Protein AF-A0A842TKU0-F1 (afdb_monomer_lite)

pLDDT: mean 85.25, std 12.49, range [40.62, 98.12]

Sequence (234 aa):
MGNLLSTLEKRIKESNEKFIDLQQKAENKLFEQLNGIISKNDEIEEFQTQLKKLKDIGRKLMDDGDFTQALTLFKETSDFLLEEGRKREAVYFSLQFNKLRGLLIERKEKIDELREARSKNNQIEILRLFPTIINLSKQLKDDEAVNRYESEFIDFKENININRKNLLAERIKLAKKAIILEKQGLFKDAAILYQKAEKISSVLSIMGYENDSNITKFKKKKEDCRKKSNYSAP

Secondary structure (DSSP, 8-state):
-HHHHHHHHHHHHHHHHHHHHHHHHHHHHHHHHHHHHHHHHHHHHHHHHHHHHHHHHHHHHHHTT-HHHHHHHHHHHHHHHHHTT-HHHHHHHHHHHHHHHHHHHHHHHHHHHHHHHHHTT-HHHHHHHHHHHHHHHHHHT-HHHHHHHHHHHHHHHHH----HHHHHHHHHHHHHHHHHHHHTT-HHHHHHHHHHHHHHHHHHHHTTSS-THHHHHHHHHHHHHHHHHHTS--

Radius of gyration: 35.66 Å; chains: 1; bounding box: 68×49×113 Å

Foldseek 3Di:
DPPVVVVVVVVVVVVVVVVVVVVVVVVVVVVVVVVVVVVVVVVVVVVVVVLVVLVVVLVVCLLVVVLVVSLVSLVVVLVVCVVVVVNVSSVVSVVVNVVSVVLVVVLVVLVVQLVVCVVVVVLLSNLVSLVVNLVSCVVSNVVVSNVVSVVVNVVSLVPDDDDPVVLVVQLVVLQVVLVVCVVVLVLQVSLVSLVVSLSSVSNCVSNVNDPCPSNVVSVVSSVVSVVSVVVPDD

Structure (mmCIF, N/CA/C/O backbone):
data_AF-A0A842TKU0-F1
#
_entry.id   AF-A0A842TKU0-F1
#
loop_
_atom_site.group_PDB
_atom_site.id
_atom_site.type_symbol
_atom_site.label_atom_id
_atom_site.label_alt_id
_atom_site.label_comp_id
_atom_site.label_asym_id
_atom_site.label_entity_id
_atom_site.label_seq_id
_atom_site.pdbx_PDB_ins_code
_atom_site.Cartn_x
_atom_site.Cartn_y
_atom_site.Cartn_z
_atom_site.occupancy
_atom_site.B_iso_or_equiv
_atom_site.auth_seq_id
_atom_site.auth_comp_id
_atom_site.auth_asym_id
_atom_site.auth_atom_id
_atom_site.pdbx_PDB_model_num
ATOM 1 N N . MET A 1 1 ? 44.091 34.913 -84.583 1.00 48.75 1 MET A N 1
ATOM 2 C CA . MET A 1 1 ? 42.876 34.573 -83.802 1.00 48.75 1 MET A CA 1
ATOM 3 C C . MET A 1 1 ? 42.752 33.087 -83.412 1.00 48.75 1 MET A C 1
ATOM 5 O O . MET A 1 1 ? 42.034 32.820 -82.463 1.00 48.75 1 MET A O 1
ATOM 9 N N . GLY A 1 2 ? 43.465 32.128 -84.031 1.00 53.84 2 GLY A N 1
ATOM 10 C CA . GLY A 1 2 ? 43.299 30.681 -83.753 1.00 53.84 2 GLY A CA 1
ATOM 11 C C . GLY A 1 2 ? 43.893 30.100 -82.451 1.00 53.84 2 GLY A C 1
ATOM 12 O O . GLY A 1 2 ? 43.501 29.009 -82.065 1.00 53.84 2 GLY A O 1
ATOM 13 N N . ASN A 1 3 ? 44.788 30.802 -81.739 1.00 58.66 3 ASN A N 1
ATOM 14 C CA . ASN A 1 3 ? 45.432 30.282 -80.508 1.00 58.66 3 ASN A CA 1
ATOM 15 C C . ASN A 1 3 ? 44.672 30.598 -79.203 1.00 58.66 3 ASN A C 1
ATOM 17 O O . ASN A 1 3 ? 44.890 29.959 -78.176 1.00 58.66 3 ASN A O 1
ATOM 21 N N . LEU A 1 4 ? 43.789 31.599 -79.228 1.00 49.81 4 LEU A N 1
ATOM 22 C CA . LEU A 1 4 ? 42.997 32.008 -78.063 1.00 49.81 4 LEU A CA 1
ATOM 23 C C . LEU A 1 4 ? 41.771 31.107 -77.878 1.00 49.81 4 LEU A C 1
ATOM 25 O O . LEU A 1 4 ? 41.485 30.698 -76.757 1.00 49.81 4 LEU A O 1
ATOM 29 N N . LEU A 1 5 ? 41.107 30.751 -78.981 1.00 49.59 5 LEU A N 1
ATOM 30 C CA . LEU A 1 5 ? 39.941 29.863 -79.001 1.00 49.59 5 LEU A CA 1
ATOM 31 C C . LEU A 1 5 ? 40.273 28.452 -78.494 1.00 49.59 5 LEU A C 1
ATOM 33 O O . LEU A 1 5 ? 39.618 27.977 -77.575 1.00 49.59 5 LEU A O 1
ATOM 37 N N . SER A 1 6 ? 41.353 27.836 -78.981 1.00 60.56 6 SER A N 1
ATOM 38 C CA . SER A 1 6 ? 41.772 26.494 -78.543 1.00 60.56 6 SER A CA 1
ATOM 39 C C . SER A 1 6 ? 42.187 26.439 -77.065 1.00 60.56 6 SER A C 1
ATOM 41 O O . SER A 1 6 ? 41.914 25.466 -76.360 1.00 60.56 6 SER A O 1
ATOM 43 N N . THR A 1 7 ? 42.811 27.506 -76.558 1.00 65.06 7 THR A N 1
ATOM 44 C CA . THR A 1 7 ? 43.180 27.622 -75.139 1.00 65.06 7 THR A CA 1
ATOM 45 C C . THR A 1 7 ? 41.946 27.805 -74.249 1.00 65.06 7 THR A C 1
ATOM 47 O O . THR A 1 7 ? 41.885 27.247 -73.152 1.00 65.06 7 THR A O 1
ATOM 50 N N . LEU A 1 8 ? 40.950 28.563 -74.719 1.00 48.09 8 LEU A N 1
ATOM 51 C CA . LEU A 1 8 ? 39.664 28.742 -74.041 1.00 48.09 8 LEU A CA 1
ATOM 52 C C . LEU A 1 8 ? 38.861 27.437 -73.999 1.00 48.09 8 LEU A C 1
ATOM 54 O O . LEU A 1 8 ? 38.396 27.061 -72.928 1.00 48.09 8 LEU A O 1
ATOM 58 N N . GLU A 1 9 ? 38.768 26.707 -75.109 1.00 62.66 9 GLU A N 1
ATOM 59 C CA . GLU A 1 9 ? 38.084 25.407 -75.177 1.00 62.66 9 GLU A CA 1
ATOM 60 C C . GLU A 1 9 ? 38.705 24.381 -74.225 1.00 62.66 9 GLU A C 1
ATOM 62 O O . GLU A 1 9 ? 37.989 23.699 -73.489 1.00 62.66 9 GLU A O 1
ATOM 67 N N . LYS A 1 10 ? 40.041 24.320 -74.165 1.00 72.56 10 LYS A N 1
ATOM 68 C CA . LYS A 1 10 ? 40.753 23.435 -73.238 1.00 72.56 10 LYS A CA 1
ATOM 69 C C . LYS A 1 10 ? 40.470 23.788 -71.775 1.00 72.56 10 LYS A C 1
ATOM 71 O O . LYS A 1 10 ? 40.187 22.895 -70.983 1.00 72.56 10 LYS A O 1
ATOM 76 N N . ARG A 1 11 ? 40.471 25.079 -71.419 1.00 67.38 11 ARG A N 1
ATOM 77 C CA . ARG A 1 11 ? 40.141 25.530 -70.054 1.00 67.38 11 ARG A CA 1
ATOM 78 C C . ARG A 1 11 ? 38.687 25.269 -69.682 1.00 67.38 11 ARG A C 1
ATOM 80 O O . ARG A 1 11 ? 38.425 24.895 -68.546 1.00 67.38 11 ARG A O 1
ATOM 87 N N . ILE A 1 12 ? 37.754 25.451 -70.617 1.00 59.12 12 ILE A N 1
ATOM 88 C CA . ILE A 1 12 ? 36.334 25.146 -70.399 1.00 59.12 12 ILE A CA 1
ATOM 89 C C . ILE A 1 12 ? 36.159 23.645 -70.166 1.00 59.12 12 ILE A C 1
ATOM 91 O O . ILE A 1 12 ? 35.479 23.253 -69.222 1.00 59.12 12 ILE A O 1
ATOM 95 N N . LYS A 1 13 ? 36.825 22.802 -70.962 1.00 73.50 13 LYS A N 1
ATOM 96 C CA . LYS A 1 13 ? 36.780 21.347 -70.795 1.00 73.50 13 LYS A CA 1
ATOM 97 C C . LYS A 1 13 ? 37.364 20.900 -69.450 1.00 73.50 13 LYS A C 1
ATOM 99 O O . LYS A 1 13 ? 36.690 20.193 -68.712 1.00 73.50 13 LYS A O 1
ATOM 104 N N . GLU A 1 14 ? 38.552 21.384 -69.086 1.00 74.19 14 GLU A N 1
ATOM 105 C CA . GLU A 1 14 ? 39.187 21.084 -67.792 1.00 74.19 14 GLU A CA 1
ATOM 106 C C . GLU A 1 14 ? 38.371 21.618 -66.601 1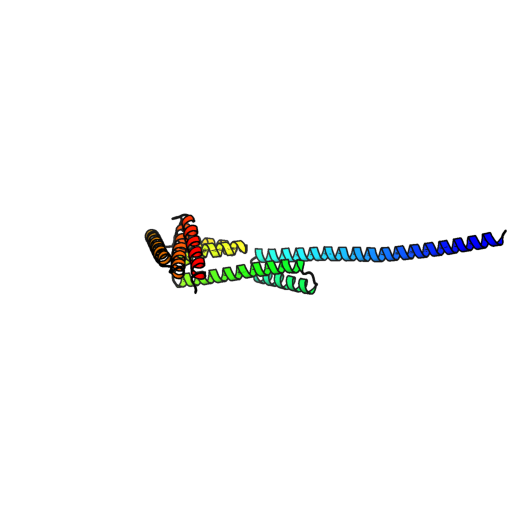.00 74.19 14 GLU A C 1
ATOM 108 O O . GLU A 1 14 ? 38.306 20.984 -65.548 1.00 74.19 14 GLU A O 1
ATOM 113 N N . SER A 1 15 ? 37.730 22.782 -66.750 1.00 64.56 15 SER A N 1
ATOM 114 C CA . SER A 1 15 ? 36.830 23.343 -65.738 1.00 64.56 15 SER A CA 1
ATOM 115 C C . SER A 1 15 ? 35.562 22.506 -65.582 1.00 64.56 15 SER A C 1
ATOM 117 O O . SER A 1 15 ? 35.128 22.280 -64.456 1.00 64.56 15 SER A O 1
ATOM 119 N N . ASN A 1 16 ? 34.985 22.020 -66.684 1.00 67.25 16 ASN A N 1
ATOM 120 C CA . ASN A 1 16 ? 33.805 21.158 -66.662 1.00 67.25 16 ASN A CA 1
ATOM 121 C C . ASN A 1 16 ? 34.124 19.784 -66.060 1.00 67.25 16 ASN A C 1
ATOM 123 O O . ASN A 1 16 ? 33.359 19.293 -65.239 1.00 67.25 16 ASN A O 1
ATOM 127 N N . GLU A 1 17 ? 35.272 19.191 -66.392 1.00 80.38 17 GLU A N 1
ATOM 128 C CA . GLU A 1 17 ? 35.727 17.926 -65.796 1.00 80.38 17 GLU A CA 1
ATOM 129 C C . GLU A 1 17 ? 35.957 18.067 -64.282 1.00 80.38 17 GLU A C 1
ATOM 131 O O . GLU A 1 17 ? 35.507 17.224 -63.507 1.00 80.38 17 GLU A O 1
ATOM 136 N N . LYS A 1 18 ? 36.567 19.175 -63.832 1.00 78.56 18 LYS A N 1
ATOM 137 C CA . LYS A 1 18 ? 36.707 19.482 -62.396 1.00 78.56 18 LYS A CA 1
ATOM 138 C C . LYS A 1 18 ? 35.366 19.725 -61.712 1.00 78.56 18 LYS A C 1
ATOM 140 O O . LYS A 1 18 ? 35.196 19.324 -60.565 1.00 78.56 18 LYS A O 1
ATOM 145 N N . PHE A 1 19 ? 34.431 20.390 -62.385 1.00 70.81 19 PHE A N 1
ATOM 146 C CA . PHE A 1 19 ? 33.094 20.629 -61.848 1.00 70.81 19 PHE A CA 1
ATOM 147 C C . PHE A 1 19 ? 32.333 19.312 -61.649 1.00 70.81 19 PHE A C 1
ATOM 149 O O . PHE A 1 19 ? 31.763 19.104 -60.582 1.00 70.81 19 PHE A O 1
ATOM 156 N N . ILE A 1 20 ? 32.402 18.398 -62.621 1.00 80.75 20 ILE A N 1
ATOM 157 C CA . ILE A 1 20 ? 31.786 17.066 -62.539 1.00 80.75 20 ILE A CA 1
ATOM 158 C C . ILE A 1 20 ? 32.409 16.243 -61.400 1.00 80.75 20 ILE A C 1
ATOM 160 O O . ILE A 1 20 ? 31.676 15.683 -60.590 1.00 80.75 20 ILE A O 1
ATOM 164 N N . ASP A 1 21 ? 33.741 16.223 -61.272 1.00 82.44 21 ASP A N 1
ATOM 165 C CA . ASP A 1 21 ? 34.431 15.514 -60.179 1.00 82.44 21 ASP A CA 1
ATOM 166 C C . ASP A 1 21 ? 34.062 16.077 -58.791 1.00 82.44 21 ASP A C 1
ATOM 168 O O . ASP A 1 21 ? 33.820 15.328 -57.842 1.00 82.44 21 ASP A O 1
ATOM 172 N N . LEU A 1 22 ? 33.957 17.404 -58.664 1.00 77.12 22 LEU A N 1
ATOM 173 C CA . LEU A 1 22 ? 33.524 18.055 -57.423 1.00 77.12 22 LEU A CA 1
ATOM 174 C C . LEU A 1 22 ? 32.061 17.752 -57.089 1.00 77.12 22 LEU A C 1
ATOM 176 O O . LEU A 1 22 ? 31.749 17.501 -55.923 1.00 77.12 22 LEU A O 1
ATOM 180 N N . GLN A 1 23 ? 31.180 17.744 -58.091 1.00 73.19 23 GLN A N 1
ATOM 181 C CA . GLN A 1 23 ? 29.775 17.397 -57.912 1.00 73.19 23 GLN A CA 1
ATOM 182 C C . GLN A 1 23 ? 29.630 15.940 -57.451 1.00 73.19 23 GLN A C 1
ATOM 184 O O . GLN A 1 23 ? 28.963 15.675 -56.452 1.00 73.19 23 GLN A O 1
ATOM 189 N N . GLN A 1 24 ? 30.344 15.012 -58.088 1.00 79.62 24 GLN A N 1
ATOM 190 C CA . GLN A 1 24 ? 30.289 13.591 -57.753 1.00 79.62 24 GLN A CA 1
ATOM 191 C C . GLN A 1 24 ? 30.852 13.298 -56.349 1.00 79.62 24 GLN A C 1
ATOM 193 O O . GLN A 1 24 ? 30.299 12.490 -55.601 1.00 79.62 24 GLN A O 1
ATOM 198 N N . LYS A 1 25 ? 31.908 14.008 -55.925 1.00 82.88 25 LYS A N 1
ATOM 199 C CA . LYS A 1 25 ? 32.424 13.936 -54.543 1.00 82.88 25 LYS A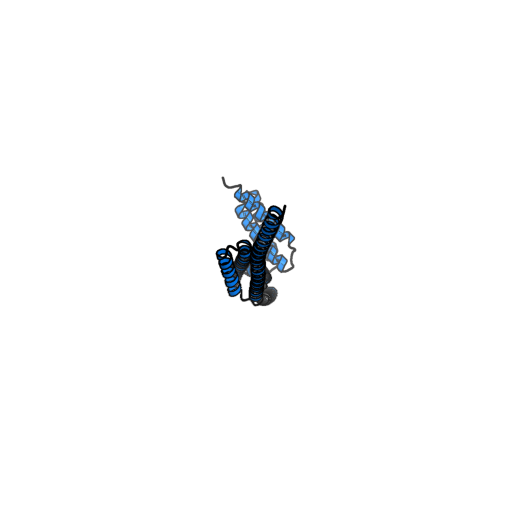 CA 1
ATOM 200 C C . LYS A 1 25 ? 31.434 14.483 -53.514 1.00 82.88 25 LYS A C 1
ATOM 202 O O . LYS A 1 25 ? 31.326 13.922 -52.423 1.00 82.88 25 LYS A O 1
ATOM 207 N N . ALA A 1 26 ? 30.726 15.566 -53.837 1.00 69.50 26 ALA A N 1
ATOM 208 C CA . ALA A 1 26 ? 29.705 16.132 -52.960 1.00 69.50 26 ALA A CA 1
ATOM 209 C C . ALA A 1 26 ? 28.500 15.191 -52.807 1.00 69.50 26 ALA A C 1
ATOM 211 O O . ALA A 1 26 ? 28.032 14.987 -51.687 1.00 69.50 26 ALA A O 1
ATOM 212 N N . GLU A 1 27 ? 28.052 14.573 -53.901 1.00 72.88 27 GLU A N 1
ATOM 213 C CA . GLU A 1 27 ? 26.959 13.594 -53.911 1.00 72.88 27 GLU A CA 1
ATOM 214 C C . GLU A 1 27 ? 27.304 12.343 -53.093 1.00 72.88 27 GLU A C 1
ATOM 216 O O . GLU A 1 27 ? 26.511 11.940 -52.244 1.00 72.88 27 GLU A O 1
ATOM 221 N N . ASN A 1 28 ? 28.513 11.792 -53.246 1.00 78.50 28 ASN A N 1
ATOM 222 C CA . ASN A 1 28 ? 28.965 10.646 -52.449 1.00 78.50 28 ASN A CA 1
ATOM 223 C C . ASN A 1 28 ? 29.009 10.968 -50.948 1.00 78.50 28 ASN A C 1
ATOM 225 O O . ASN A 1 28 ? 28.543 10.179 -50.128 1.00 78.50 28 ASN A O 1
ATOM 229 N N . LYS A 1 29 ? 29.502 12.157 -50.577 1.00 79.12 29 LYS A N 1
ATOM 230 C CA . LYS A 1 29 ? 29.548 12.593 -49.175 1.00 79.12 29 LYS A CA 1
ATOM 231 C C . LYS A 1 29 ? 28.148 12.800 -48.587 1.00 79.12 29 LYS A C 1
ATOM 233 O O . LYS A 1 29 ? 27.911 12.445 -47.435 1.00 79.12 29 LYS A O 1
ATOM 238 N N . LEU A 1 30 ? 27.220 13.353 -49.370 1.00 67.69 30 LEU A N 1
ATOM 239 C CA . LEU A 1 30 ? 25.809 13.478 -48.992 1.00 67.69 30 LEU A CA 1
ATOM 240 C C . LEU A 1 30 ? 25.152 12.106 -48.828 1.00 67.69 30 LEU A C 1
ATOM 242 O O . LEU A 1 30 ? 24.423 11.898 -47.865 1.00 67.69 30 LEU A O 1
ATOM 246 N N . PHE A 1 31 ? 25.440 11.162 -49.722 1.00 67.19 31 PHE A N 1
ATOM 247 C CA . PHE A 1 31 ? 24.911 9.803 -49.661 1.00 67.19 31 PHE A CA 1
ATOM 248 C C . PHE A 1 31 ? 25.415 9.041 -48.425 1.00 67.19 31 PHE A C 1
ATOM 250 O O . PHE A 1 31 ? 24.617 8.432 -47.718 1.00 67.19 31 PHE A O 1
ATOM 257 N N . GLU A 1 32 ? 26.705 9.139 -48.088 1.00 71.75 32 GLU A N 1
ATOM 258 C CA . GLU A 1 32 ? 27.265 8.577 -46.847 1.00 71.75 32 GLU A CA 1
ATOM 259 C C . GLU A 1 32 ? 26.632 9.196 -45.592 1.00 71.75 32 GLU A C 1
ATOM 261 O O . GLU A 1 32 ? 26.283 8.482 -44.649 1.00 71.75 32 GLU A O 1
ATOM 266 N N . GLN A 1 33 ? 26.432 10.518 -45.583 1.00 68.94 33 GLN A N 1
ATOM 267 C CA . GLN A 1 33 ? 25.766 11.212 -44.479 1.00 68.94 33 GLN A CA 1
ATOM 268 C C . GLN A 1 33 ? 24.297 10.799 -44.342 1.00 68.94 33 GLN A C 1
ATOM 270 O O . GLN A 1 33 ? 23.838 10.558 -43.226 1.00 68.94 33 GLN A O 1
ATOM 275 N N . LEU A 1 34 ? 23.571 10.681 -45.456 1.00 59.72 34 LEU A N 1
ATOM 276 C CA . LEU A 1 34 ? 22.174 10.250 -45.477 1.00 59.72 34 LEU A CA 1
ATOM 277 C C . LEU A 1 34 ? 22.030 8.794 -45.029 1.00 59.72 34 LEU A C 1
ATOM 279 O O . LEU A 1 34 ? 21.196 8.519 -44.172 1.00 59.72 34 LEU A O 1
ATOM 283 N N . ASN A 1 35 ? 22.884 7.886 -45.505 1.00 60.38 35 ASN A N 1
ATOM 284 C CA . ASN A 1 35 ? 22.893 6.493 -45.048 1.00 60.38 35 ASN A CA 1
ATOM 285 C C . ASN A 1 35 ? 23.229 6.385 -43.557 1.00 60.38 35 ASN A C 1
ATOM 287 O O . ASN A 1 35 ? 22.603 5.608 -42.840 1.00 60.38 35 ASN A O 1
ATOM 291 N N . GLY A 1 36 ? 24.156 7.210 -43.060 1.00 55.25 36 GLY A N 1
ATOM 292 C CA . GLY A 1 36 ? 24.454 7.295 -41.631 1.00 55.25 36 GLY A CA 1
ATOM 293 C C . GLY A 1 36 ? 23.293 7.837 -40.785 1.00 55.25 36 GLY A C 1
ATOM 294 O O . GLY A 1 36 ? 23.175 7.471 -39.619 1.00 55.25 36 GLY A O 1
ATOM 295 N N . ILE A 1 37 ? 22.429 8.694 -41.340 1.00 62.03 37 ILE A N 1
ATOM 296 C CA . ILE A 1 37 ? 21.210 9.182 -40.669 1.00 62.03 37 ILE A CA 1
ATOM 297 C C . ILE A 1 37 ? 20.109 8.116 -40.696 1.00 62.03 37 ILE A C 1
ATOM 299 O O . ILE A 1 37 ? 19.476 7.883 -39.671 1.00 62.03 37 ILE A O 1
ATOM 303 N N . ILE A 1 38 ? 19.901 7.455 -41.838 1.00 59.03 38 ILE A N 1
ATOM 304 C CA . ILE A 1 38 ? 18.894 6.396 -42.004 1.00 59.03 38 ILE A CA 1
ATOM 305 C C . ILE A 1 38 ? 19.206 5.220 -41.069 1.00 59.03 38 ILE A C 1
ATOM 307 O O . ILE A 1 38 ? 18.353 4.846 -40.273 1.00 59.03 38 ILE A O 1
ATOM 311 N N . SER A 1 39 ? 20.456 4.743 -41.051 1.00 60.25 39 SER A N 1
ATOM 312 C CA . SER A 1 39 ? 20.900 3.674 -40.142 1.00 60.25 39 SER A CA 1
ATOM 313 C C . SER A 1 39 ? 20.676 4.022 -38.666 1.00 60.25 39 SER A C 1
ATOM 315 O O . SER A 1 39 ? 20.265 3.173 -37.883 1.00 60.25 39 SER A O 1
ATOM 317 N N . LYS A 1 40 ? 20.902 5.283 -38.272 1.00 63.59 40 LYS A N 1
ATOM 318 C CA . LYS A 1 40 ? 20.643 5.742 -36.897 1.00 63.59 40 LYS A CA 1
ATOM 319 C C . LYS A 1 40 ? 19.153 5.811 -36.570 1.00 63.59 40 LYS A C 1
ATOM 321 O O . LYS A 1 40 ? 18.786 5.612 -35.416 1.00 63.59 40 LYS A O 1
ATOM 326 N N . ASN A 1 41 ? 18.301 6.119 -37.546 1.00 67.31 41 ASN A N 1
ATOM 327 C CA . ASN A 1 41 ? 16.855 6.128 -37.341 1.00 67.31 41 ASN A CA 1
ATOM 328 C C . ASN A 1 41 ? 16.320 4.708 -37.121 1.00 67.31 41 ASN A C 1
ATOM 330 O O . ASN A 1 41 ? 15.539 4.513 -36.190 1.00 67.31 41 ASN A O 1
ATOM 334 N N . ASP A 1 42 ? 16.804 3.729 -37.888 1.00 70.75 42 ASP A N 1
ATOM 335 C CA . ASP A 1 42 ? 16.425 2.320 -37.724 1.00 70.75 42 ASP A CA 1
ATOM 336 C C . ASP A 1 42 ? 16.823 1.791 -36.329 1.00 70.75 42 ASP A C 1
ATOM 338 O O . ASP A 1 42 ? 16.010 1.184 -35.629 1.00 70.75 42 ASP A O 1
ATOM 342 N N . GLU A 1 43 ? 18.032 2.118 -35.856 1.00 70.50 43 GLU A N 1
ATOM 343 C CA . GLU A 1 43 ? 18.503 1.770 -34.504 1.00 70.50 43 GLU A CA 1
ATOM 344 C C . GLU A 1 43 ? 17.652 2.411 -33.388 1.00 70.50 43 GLU A C 1
ATOM 346 O O . GLU A 1 43 ? 17.409 1.805 -32.338 1.00 70.50 43 GLU A O 1
ATOM 351 N N . ILE A 1 44 ? 17.173 3.645 -33.592 1.00 72.31 44 ILE A N 1
ATOM 352 C CA . ILE A 1 44 ? 16.297 4.334 -32.633 1.00 72.31 44 ILE A CA 1
ATOM 353 C C . ILE A 1 44 ? 14.922 3.660 -32.576 1.00 72.31 44 ILE A C 1
ATOM 355 O O . ILE A 1 44 ? 14.399 3.447 -31.476 1.00 72.31 44 ILE A O 1
ATOM 359 N N . GLU A 1 45 ? 14.329 3.326 -33.722 1.00 73.75 45 GLU A N 1
ATOM 360 C CA . GLU A 1 45 ? 13.026 2.653 -33.781 1.00 73.75 45 GLU A CA 1
ATOM 361 C C . GLU A 1 45 ? 13.074 1.252 -33.166 1.00 73.75 45 GLU A C 1
ATOM 363 O O . GLU A 1 45 ? 12.190 0.879 -32.378 1.00 73.75 45 GLU A O 1
ATOM 368 N N . GLU A 1 46 ? 14.133 0.494 -33.452 1.00 76.62 46 GLU A N 1
ATOM 369 C CA . GLU A 1 46 ? 14.346 -0.818 -32.853 1.00 76.62 46 GLU A CA 1
ATOM 370 C C . GLU A 1 46 ? 14.472 -0.709 -31.328 1.00 76.62 46 GLU A C 1
ATOM 372 O O . GLU A 1 46 ? 13.778 -1.414 -30.586 1.00 76.62 46 GLU A O 1
ATOM 377 N N . PHE A 1 47 ? 15.274 0.236 -30.837 1.00 73.56 47 PHE A N 1
ATOM 378 C CA . PHE A 1 47 ? 15.428 0.465 -29.405 1.00 73.56 47 PHE A CA 1
ATOM 379 C C . PHE A 1 47 ? 14.108 0.854 -28.720 1.00 73.56 47 PHE A C 1
ATOM 381 O O . PHE A 1 47 ? 13.779 0.326 -27.655 1.00 73.56 47 PHE A O 1
ATOM 388 N N . GLN A 1 48 ? 13.310 1.749 -29.316 1.00 73.56 48 GLN A N 1
ATOM 389 C CA . GLN A 1 48 ? 11.996 2.113 -28.766 1.00 73.56 48 GLN A CA 1
ATOM 390 C C . GLN A 1 48 ? 11.047 0.908 -28.729 1.00 73.56 48 GLN A C 1
ATOM 392 O O . GLN A 1 48 ? 10.290 0.731 -27.766 1.00 73.56 48 GLN A O 1
ATOM 397 N N . THR A 1 49 ? 11.125 0.036 -29.736 1.00 78.50 49 THR A N 1
ATOM 398 C CA . THR A 1 49 ? 10.374 -1.222 -29.778 1.00 78.50 49 THR A CA 1
ATOM 399 C C . THR A 1 49 ? 10.794 -2.163 -28.648 1.00 78.50 49 THR A C 1
ATOM 401 O O . THR A 1 49 ? 9.935 -2.722 -27.960 1.00 78.50 49 THR A O 1
ATOM 404 N N . GLN A 1 50 ? 12.096 -2.316 -28.400 1.00 77.06 50 GLN A N 1
ATOM 405 C CA . GLN A 1 50 ? 12.616 -3.125 -27.294 1.00 77.06 50 GLN A CA 1
ATOM 406 C C . GLN A 1 50 ? 12.206 -2.555 -25.926 1.00 77.06 50 GLN A C 1
ATOM 408 O O . GLN A 1 50 ? 11.718 -3.296 -25.071 1.00 77.06 50 GLN A O 1
ATOM 413 N N . LEU A 1 51 ? 12.279 -1.233 -25.737 1.00 78.25 51 LEU A N 1
ATOM 414 C CA . LEU A 1 51 ? 11.793 -0.579 -24.519 1.00 78.25 51 LEU A CA 1
ATOM 415 C C . LEU A 1 51 ? 10.310 -0.834 -24.266 1.00 78.25 51 LEU A C 1
ATOM 417 O O . LEU A 1 51 ? 9.902 -1.049 -23.123 1.00 78.25 51 LEU A O 1
ATOM 421 N N . LYS A 1 52 ? 9.488 -0.798 -25.317 1.00 80.75 52 LYS A N 1
ATOM 422 C CA . LYS A 1 52 ? 8.065 -1.121 -25.208 1.00 80.75 52 LYS A CA 1
ATOM 423 C C . LYS A 1 52 ? 7.868 -2.567 -24.750 1.00 80.75 52 LYS A C 1
ATOM 425 O O . LYS A 1 52 ? 7.121 -2.789 -23.802 1.00 80.75 52 LYS A O 1
ATOM 430 N N . LYS A 1 53 ? 8.598 -3.521 -25.337 1.00 81.31 53 LYS A N 1
ATOM 431 C CA . LYS A 1 53 ? 8.557 -4.931 -24.914 1.00 81.31 53 LYS A CA 1
ATOM 432 C C . LYS A 1 53 ? 8.919 -5.093 -23.435 1.00 81.31 53 LYS A C 1
ATOM 434 O O . LYS A 1 53 ? 8.202 -5.785 -22.724 1.00 81.31 53 LYS A O 1
ATOM 439 N N . LEU A 1 54 ? 9.960 -4.416 -22.944 1.00 80.00 54 LEU A N 1
ATOM 440 C CA . LEU A 1 54 ? 10.346 -4.469 -21.524 1.00 80.00 54 LEU A CA 1
ATOM 441 C C . LEU A 1 54 ? 9.250 -3.915 -20.598 1.00 80.00 54 LEU A C 1
ATOM 443 O O . LEU A 1 54 ? 8.985 -4.486 -19.540 1.00 80.00 54 LEU A O 1
ATOM 447 N N . LYS A 1 55 ? 8.565 -2.838 -21.005 1.00 81.12 55 LYS A N 1
ATOM 448 C CA . LYS A 1 55 ? 7.407 -2.302 -20.265 1.00 81.12 55 LYS A CA 1
ATOM 449 C C . LYS A 1 55 ? 6.251 -3.300 -20.218 1.00 81.12 55 LYS A C 1
ATOM 451 O O . LYS A 1 55 ? 5.633 -3.460 -19.167 1.00 81.12 55 LYS A O 1
ATOM 456 N N . ASP A 1 56 ? 5.969 -3.954 -21.340 1.00 81.06 56 ASP A N 1
ATOM 457 C CA . ASP A 1 56 ? 4.877 -4.919 -21.455 1.00 81.06 56 ASP A CA 1
ATOM 458 C C . ASP A 1 56 ? 5.174 -6.195 -20.652 1.00 81.06 56 ASP A C 1
ATOM 460 O O . ASP A 1 56 ? 4.303 -6.664 -19.923 1.00 81.06 56 ASP A O 1
ATOM 464 N N . ILE A 1 57 ? 6.414 -6.699 -20.690 1.00 83.19 57 ILE A N 1
ATOM 465 C CA . ILE A 1 57 ? 6.861 -7.829 -19.858 1.00 83.19 57 ILE A CA 1
ATOM 466 C C . ILE A 1 57 ? 6.739 -7.475 -18.376 1.00 83.19 57 ILE A C 1
ATOM 468 O O . ILE A 1 57 ? 6.154 -8.238 -17.617 1.00 83.19 57 ILE A O 1
ATOM 472 N N . GLY A 1 58 ? 7.230 -6.305 -17.957 1.00 78.94 58 GLY A N 1
ATOM 473 C CA . GLY A 1 58 ? 7.131 -5.885 -16.560 1.00 78.94 58 GLY A CA 1
ATOM 474 C C . GLY A 1 58 ? 5.689 -5.741 -16.078 1.00 78.94 58 GLY A C 1
ATOM 475 O O . GLY A 1 58 ? 5.384 -6.105 -14.946 1.00 78.94 58 GLY A O 1
ATOM 476 N N . ARG A 1 59 ? 4.782 -5.267 -16.942 1.00 84.38 59 ARG A N 1
ATOM 477 C CA . ARG A 1 59 ? 3.346 -5.243 -16.640 1.00 84.38 59 ARG A CA 1
ATOM 478 C C . ARG A 1 59 ? 2.782 -6.652 -16.510 1.00 84.38 59 ARG A C 1
ATOM 480 O O . ARG A 1 59 ? 2.100 -6.914 -15.532 1.00 84.38 59 ARG A O 1
ATOM 487 N N . LYS A 1 60 ? 3.097 -7.539 -17.454 1.00 84.19 60 LYS A N 1
ATOM 488 C CA . LYS A 1 60 ? 2.636 -8.925 -17.420 1.00 84.19 60 LYS A CA 1
ATOM 489 C C . LYS A 1 60 ? 3.100 -9.637 -16.148 1.00 84.19 60 LYS A C 1
ATOM 491 O O . LYS A 1 60 ? 2.282 -10.241 -15.482 1.00 84.19 60 LYS A O 1
ATOM 496 N N . LEU A 1 61 ? 4.367 -9.483 -15.759 1.00 84.94 61 LEU A N 1
ATOM 497 C CA . LEU A 1 61 ? 4.886 -10.038 -14.504 1.00 84.94 61 LEU A CA 1
ATOM 498 C C . LEU A 1 61 ? 4.131 -9.510 -13.277 1.00 84.94 61 LEU A C 1
ATOM 500 O O . LEU A 1 61 ? 3.930 -10.247 -12.323 1.00 84.94 61 LEU A O 1
ATOM 504 N N . MET A 1 62 ? 3.706 -8.243 -13.278 1.00 86.31 62 MET A N 1
ATOM 505 C CA . MET A 1 62 ? 2.864 -7.719 -12.199 1.00 86.31 62 MET A CA 1
ATOM 506 C C . MET A 1 62 ? 1.4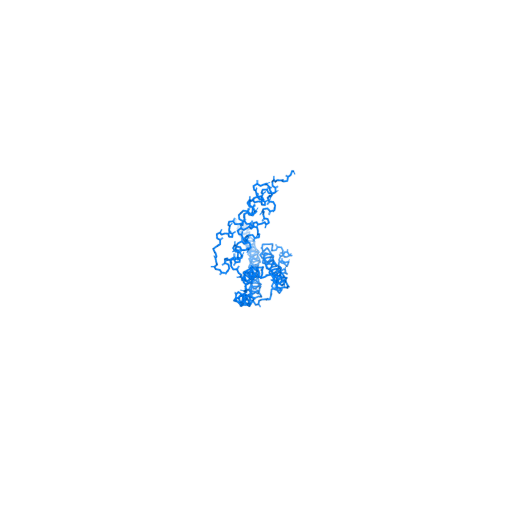54 -8.313 -12.218 1.00 86.31 62 MET A C 1
ATOM 508 O O . MET A 1 62 ? 0.943 -8.649 -11.156 1.00 86.31 62 MET A O 1
ATOM 512 N N . ASP A 1 63 ? 0.845 -8.422 -13.399 1.00 83.94 63 ASP A N 1
ATOM 513 C CA . ASP A 1 63 ? -0.500 -8.979 -13.566 1.00 83.94 63 ASP A CA 1
ATOM 514 C C . ASP A 1 63 ? -0.523 -10.490 -13.217 1.00 83.94 63 ASP A C 1
ATOM 516 O O . ASP A 1 63 ? -1.495 -10.971 -12.643 1.00 83.94 63 ASP A O 1
ATOM 520 N N . ASP A 1 64 ? 0.576 -11.211 -13.471 1.00 82.88 64 ASP A N 1
ATOM 521 C CA . ASP A 1 64 ? 0.777 -12.625 -13.110 1.00 82.88 64 ASP A CA 1
ATOM 522 C C . ASP A 1 64 ? 1.180 -12.814 -11.623 1.00 82.88 64 ASP A C 1
ATOM 524 O O . ASP A 1 64 ? 1.322 -13.940 -11.151 1.00 82.88 64 ASP A O 1
ATOM 528 N N . GLY A 1 65 ? 1.385 -11.729 -10.861 1.00 87.06 65 GLY A N 1
ATOM 529 C CA . GLY A 1 65 ? 1.782 -11.778 -9.444 1.00 87.06 65 GLY A CA 1
ATOM 530 C C . GLY A 1 65 ? 3.277 -12.032 -9.182 1.00 87.06 65 GLY A C 1
ATOM 531 O O . GLY A 1 65 ? 3.714 -12.070 -8.027 1.00 87.06 65 GLY A O 1
ATOM 532 N N . ASP A 1 66 ? 4.098 -12.123 -10.230 1.00 89.25 66 ASP A N 1
ATOM 533 C CA . ASP A 1 66 ? 5.550 -12.342 -10.196 1.00 89.25 66 ASP A CA 1
ATOM 534 C C . ASP A 1 66 ? 6.338 -11.062 -9.845 1.00 89.25 66 ASP A C 1
ATOM 536 O O . ASP A 1 66 ? 7.266 -10.620 -10.536 1.00 89.25 66 ASP A O 1
ATOM 540 N N . PHE A 1 67 ? 6.003 -10.445 -8.710 1.00 89.88 67 PHE A N 1
ATOM 541 C CA . PHE A 1 67 ? 6.547 -9.142 -8.316 1.00 89.88 67 PHE A CA 1
ATOM 542 C C . PHE A 1 67 ? 8.069 -9.120 -8.131 1.00 89.88 67 PHE A C 1
ATOM 544 O O . PHE A 1 67 ? 8.700 -8.093 -8.380 1.00 89.88 67 PHE A O 1
ATOM 551 N N . THR A 1 68 ? 8.674 -10.234 -7.709 1.00 88.00 68 THR A N 1
ATOM 552 C CA . THR A 1 68 ? 10.137 -10.345 -7.584 1.00 88.00 68 THR A CA 1
ATOM 553 C C . THR A 1 68 ? 10.809 -10.211 -8.946 1.00 88.00 68 THR A C 1
ATOM 555 O O . THR A 1 68 ? 11.758 -9.442 -9.082 1.00 88.00 68 THR A O 1
ATOM 558 N N . GLN A 1 69 ? 10.291 -10.899 -9.968 1.00 79.25 69 GLN A N 1
ATOM 559 C CA . GLN A 1 69 ? 10.832 -10.810 -11.324 1.00 79.25 69 GLN A CA 1
ATOM 560 C C . GLN A 1 69 ? 10.592 -9.419 -11.921 1.00 79.25 69 GLN A C 1
ATOM 562 O O . GLN A 1 69 ? 11.496 -8.856 -12.534 1.00 79.25 69 GLN A O 1
ATOM 567 N N . ALA A 1 70 ? 9.420 -8.820 -11.679 1.00 80.88 70 ALA A N 1
ATOM 568 C CA . ALA A 1 70 ? 9.132 -7.451 -12.108 1.00 80.88 70 ALA A CA 1
ATOM 569 C C . ALA A 1 70 ? 10.103 -6.429 -11.484 1.00 80.88 70 ALA A C 1
ATOM 571 O O . ALA A 1 70 ? 10.598 -5.539 -12.176 1.00 80.88 70 ALA A O 1
ATOM 572 N N . LEU A 1 71 ? 10.423 -6.567 -10.190 1.00 85.81 71 LEU A N 1
ATOM 573 C CA . LEU A 1 71 ? 11.414 -5.720 -9.519 1.00 85.81 71 LEU A CA 1
ATOM 574 C C . LEU A 1 71 ? 12.808 -5.870 -10.128 1.00 85.81 71 LEU A C 1
ATOM 576 O O . LEU A 1 71 ? 13.447 -4.853 -10.400 1.00 85.81 71 LEU A O 1
ATOM 580 N N . THR A 1 72 ? 13.264 -7.106 -10.347 1.00 83.06 72 THR A N 1
ATOM 581 C CA . THR A 1 72 ? 14.558 -7.382 -10.987 1.00 83.06 72 THR A CA 1
ATOM 582 C C . THR A 1 72 ? 14.615 -6.744 -12.371 1.00 83.06 72 THR A C 1
ATOM 584 O O . THR A 1 72 ? 15.506 -5.938 -12.627 1.00 83.06 72 THR A O 1
ATOM 587 N N . LEU A 1 73 ? 13.598 -6.979 -13.207 1.00 84.88 73 LEU A N 1
ATOM 588 C CA . LEU A 1 73 ? 13.507 -6.410 -14.551 1.00 84.88 73 LEU A CA 1
ATOM 589 C C . LEU A 1 73 ? 13.590 -4.879 -14.536 1.00 84.88 73 LEU A C 1
ATOM 591 O O . LEU A 1 73 ? 14.363 -4.291 -15.292 1.00 84.88 73 LEU A O 1
ATOM 595 N N . PHE A 1 74 ? 12.800 -4.214 -13.687 1.00 82.06 74 PHE A N 1
ATOM 596 C CA . PHE A 1 74 ? 12.799 -2.753 -13.612 1.00 82.06 74 PHE A CA 1
ATOM 597 C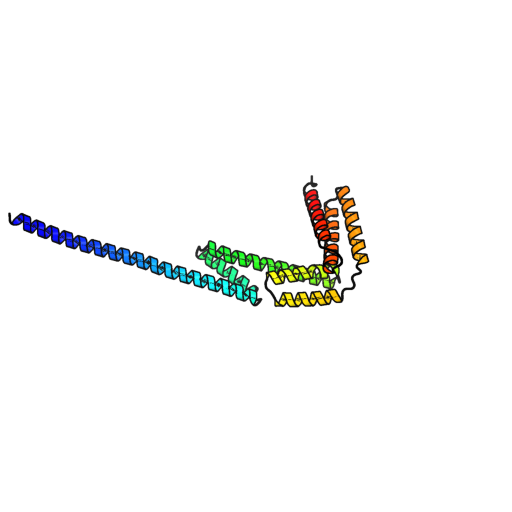 C . PHE A 1 74 ? 14.134 -2.195 -13.117 1.00 82.06 74 PHE A C 1
ATOM 599 O O . PHE A 1 74 ? 14.576 -1.154 -13.605 1.00 82.06 74 PHE A O 1
ATOM 606 N N . LYS A 1 75 ? 14.786 -2.875 -12.170 1.00 87.06 75 LYS A N 1
ATOM 607 C CA . LYS A 1 75 ? 16.084 -2.450 -11.647 1.00 87.06 75 LYS A CA 1
ATOM 608 C C . LYS A 1 75 ? 17.182 -2.602 -12.697 1.00 87.06 75 LYS A C 1
ATOM 610 O O . LYS A 1 75 ? 17.840 -1.615 -13.011 1.00 87.06 75 LYS A O 1
ATOM 615 N N . GLU A 1 76 ? 17.314 -3.788 -13.281 1.00 78.56 76 GLU A N 1
ATOM 616 C CA . GLU A 1 76 ? 18.330 -4.089 -14.294 1.00 78.56 76 GLU A CA 1
ATOM 617 C C . GLU A 1 76 ? 18.150 -3.226 -15.545 1.00 78.56 76 GLU A C 1
ATOM 619 O O . GLU A 1 76 ? 19.112 -2.640 -16.034 1.00 78.56 76 GLU A O 1
ATOM 624 N N . THR A 1 77 ? 16.908 -3.040 -16.010 1.00 78.19 77 THR A N 1
ATOM 625 C CA . THR A 1 77 ? 16.628 -2.158 -17.155 1.00 78.19 77 THR A CA 1
ATOM 626 C C . THR A 1 77 ? 17.003 -0.709 -16.846 1.00 78.19 77 THR A C 1
ATOM 628 O O . THR A 1 77 ? 17.562 -0.018 -17.694 1.00 78.19 77 THR A O 1
ATOM 631 N N . SER A 1 78 ? 16.706 -0.221 -15.636 1.00 79.38 78 SER A N 1
ATOM 632 C CA . SER A 1 78 ? 17.102 1.130 -15.232 1.00 79.38 78 SER A CA 1
ATOM 633 C C . SER A 1 78 ? 18.620 1.291 -15.190 1.00 79.38 78 SER A C 1
ATOM 635 O O . SER A 1 78 ? 19.110 2.340 -15.603 1.00 79.38 78 SER A O 1
ATOM 637 N N . ASP A 1 79 ? 19.346 0.305 -14.666 1.00 76.38 79 ASP A N 1
ATOM 638 C CA . ASP A 1 79 ? 20.802 0.368 -14.522 1.00 76.38 79 ASP A CA 1
ATOM 639 C C . ASP A 1 79 ? 21.486 0.330 -15.892 1.00 76.38 79 ASP A C 1
ATOM 641 O O . ASP A 1 79 ? 22.266 1.231 -16.199 1.00 76.38 79 ASP A O 1
ATOM 645 N N . PHE A 1 80 ? 21.071 -0.589 -16.769 1.00 79.88 80 PHE A N 1
ATOM 646 C CA . PHE A 1 80 ? 21.533 -0.648 -18.158 1.00 79.88 80 PHE A CA 1
ATOM 647 C C . PHE A 1 80 ? 21.305 0.678 -18.903 1.00 79.88 80 PHE A C 1
ATOM 649 O O . PHE A 1 80 ? 22.204 1.219 -19.540 1.00 79.88 80 PHE A O 1
ATOM 656 N N . LEU A 1 81 ? 20.115 1.277 -18.776 1.00 79.75 81 LEU A N 1
ATOM 657 C CA . LEU A 1 81 ? 19.820 2.560 -19.424 1.00 79.75 81 LEU A CA 1
ATOM 658 C C . LEU A 1 81 ? 20.668 3.718 -18.879 1.00 79.75 81 LEU A C 1
ATOM 660 O O . LEU A 1 81 ? 20.933 4.673 -19.608 1.00 79.75 81 LEU A O 1
ATOM 664 N N . LEU A 1 82 ? 21.090 3.673 -17.613 1.00 78.50 82 LEU A N 1
ATOM 665 C CA . LEU A 1 82 ? 22.007 4.672 -17.064 1.00 78.50 82 LEU A CA 1
ATOM 666 C C . LEU A 1 82 ? 23.424 4.502 -17.612 1.00 78.50 82 LEU A C 1
ATOM 668 O O . LEU A 1 82 ? 24.048 5.516 -17.932 1.00 78.50 82 LEU A O 1
ATOM 672 N N . GLU A 1 83 ? 23.897 3.262 -17.742 1.00 84.62 83 GLU A N 1
ATOM 673 C CA . GLU A 1 83 ? 25.194 2.929 -18.348 1.00 84.62 83 GLU A CA 1
ATOM 674 C C . GLU A 1 83 ? 25.264 3.411 -19.806 1.00 84.62 83 GLU A C 1
ATOM 676 O O . GLU A 1 83 ? 26.234 4.060 -20.195 1.00 84.62 83 GLU A O 1
ATOM 681 N N . GLU A 1 84 ? 24.173 3.255 -20.559 1.00 81.50 84 GLU A N 1
ATOM 682 C CA . GLU A 1 84 ? 24.019 3.746 -21.939 1.00 81.50 84 GLU A CA 1
ATOM 683 C C . GLU A 1 84 ? 23.732 5.264 -22.043 1.00 81.50 84 GLU A C 1
ATOM 685 O O . GLU A 1 84 ? 23.440 5.799 -23.117 1.00 81.50 84 GLU A O 1
ATOM 690 N N . GLY A 1 85 ? 23.740 6.002 -20.925 1.00 80.88 85 GLY A N 1
ATOM 691 C CA . GLY A 1 85 ? 23.482 7.449 -20.898 1.00 80.88 85 GLY A CA 1
ATOM 692 C C . GLY A 1 85 ? 22.025 7.863 -21.178 1.00 80.88 85 GLY A C 1
ATOM 693 O O . GLY A 1 85 ? 21.721 9.060 -21.255 1.00 80.88 85 GLY A O 1
ATOM 694 N N . ARG A 1 86 ? 21.093 6.908 -21.266 1.00 79.94 86 ARG A N 1
ATOM 695 C CA . ARG A 1 86 ? 19.644 7.075 -21.508 1.00 79.94 86 ARG A CA 1
ATOM 696 C C . ARG A 1 86 ? 18.893 7.453 -20.223 1.00 79.94 86 ARG A C 1
ATOM 698 O O . ARG A 1 86 ? 17.998 6.757 -19.738 1.00 79.94 86 ARG A O 1
ATOM 705 N N . LYS A 1 87 ? 19.262 8.599 -19.640 1.00 83.25 87 LYS A N 1
ATOM 706 C CA . LYS A 1 87 ? 18.777 9.035 -18.313 1.00 83.25 87 LYS A CA 1
ATOM 707 C C . LYS A 1 87 ? 17.254 9.177 -18.222 1.00 83.25 87 LYS A C 1
ATOM 709 O O . LYS A 1 87 ? 16.683 8.890 -17.175 1.00 83.25 87 LYS A O 1
ATOM 714 N N . ARG A 1 88 ? 16.586 9.650 -19.281 1.00 82.56 88 ARG A N 1
ATOM 715 C CA . ARG A 1 88 ? 15.131 9.899 -19.251 1.00 82.56 88 ARG A CA 1
ATOM 716 C C . ARG A 1 88 ? 14.346 8.593 -19.162 1.00 82.56 88 ARG A C 1
ATOM 718 O O . ARG A 1 88 ? 13.401 8.494 -18.385 1.00 82.56 88 ARG A O 1
ATOM 725 N N . GLU A 1 89 ? 14.752 7.594 -19.928 1.00 82.19 89 GLU A N 1
ATOM 726 C CA . GLU A 1 89 ? 14.145 6.271 -19.962 1.00 82.19 89 GLU A CA 1
ATOM 727 C C . GLU A 1 89 ? 14.441 5.501 -18.673 1.00 82.19 89 GLU A C 1
ATOM 729 O O . GLU A 1 89 ? 13.528 4.902 -18.105 1.00 82.19 89 GLU A O 1
ATOM 734 N N . ALA A 1 90 ? 15.667 5.600 -18.147 1.00 76.81 90 ALA A N 1
ATOM 735 C CA . ALA A 1 90 ? 16.030 5.013 -16.858 1.00 76.81 90 ALA A CA 1
ATOM 736 C C . ALA A 1 90 ? 15.133 5.508 -15.709 1.00 76.81 90 ALA A C 1
ATOM 738 O O . ALA A 1 90 ? 14.676 4.716 -14.883 1.00 76.81 90 ALA A O 1
ATOM 739 N N . VAL A 1 91 ? 14.805 6.809 -15.681 1.00 84.81 91 VAL A N 1
ATOM 740 C CA . VAL A 1 91 ? 13.908 7.390 -14.665 1.00 84.81 91 VAL A CA 1
ATOM 741 C C . VAL A 1 91 ? 12.550 6.688 -14.645 1.00 84.81 91 VAL A C 1
ATOM 743 O O . VAL A 1 91 ? 12.019 6.438 -13.565 1.00 84.81 91 VAL A O 1
ATOM 746 N N . TYR A 1 92 ? 11.995 6.315 -15.803 1.00 87.06 92 TYR A N 1
ATOM 747 C CA . TYR A 1 92 ? 10.723 5.592 -15.848 1.00 87.06 92 TYR A CA 1
ATOM 748 C C . TYR A 1 92 ? 10.802 4.256 -15.094 1.00 87.06 92 TYR A C 1
ATOM 750 O O . TYR A 1 92 ? 9.966 3.995 -14.226 1.00 87.06 92 TYR A O 1
ATOM 758 N N . PHE A 1 93 ? 11.806 3.431 -15.398 1.00 78.94 93 PHE A N 1
ATOM 759 C CA . PHE A 1 93 ? 11.970 2.111 -14.784 1.00 78.94 93 PHE A CA 1
ATOM 760 C C . PHE A 1 93 ? 12.311 2.214 -13.294 1.00 78.94 93 PHE A C 1
ATOM 762 O O . PHE A 1 93 ? 11.726 1.499 -12.482 1.00 78.94 93 PHE A O 1
ATOM 769 N N . SER A 1 94 ? 13.143 3.185 -12.911 1.00 84.44 94 SER A N 1
ATOM 770 C CA . SER A 1 94 ? 13.430 3.493 -11.506 1.00 84.44 94 SER A CA 1
ATOM 771 C C . SER A 1 94 ? 12.171 3.894 -10.722 1.00 84.44 94 SER A C 1
ATOM 773 O O . SER A 1 94 ? 11.961 3.442 -9.593 1.00 84.44 94 SER A O 1
ATOM 775 N N . LEU A 1 95 ? 11.275 4.692 -11.315 1.00 89.06 95 LEU A N 1
ATOM 776 C CA . LEU A 1 95 ? 9.997 5.045 -10.688 1.00 89.06 95 LEU A CA 1
ATOM 777 C C . LEU A 1 95 ? 9.084 3.826 -10.514 1.00 89.06 95 LEU A C 1
ATOM 779 O O . LEU A 1 95 ? 8.481 3.681 -9.450 1.00 89.06 95 LEU A O 1
ATOM 783 N N . GLN A 1 96 ? 8.996 2.942 -11.517 1.00 87.94 96 GLN A N 1
ATOM 784 C CA . GLN A 1 96 ? 8.210 1.707 -11.392 1.00 87.94 96 GLN A CA 1
ATOM 785 C C . GLN A 1 96 ? 8.779 0.789 -10.307 1.00 87.94 96 GLN A C 1
ATOM 787 O O . GLN A 1 96 ? 8.025 0.325 -9.453 1.00 87.94 96 GLN A O 1
ATOM 792 N N . PHE A 1 97 ? 10.102 0.604 -10.278 1.00 88.94 97 PHE A N 1
ATOM 793 C CA . PHE A 1 97 ? 10.795 -0.159 -9.243 1.00 88.94 97 PHE A CA 1
ATOM 794 C C . PHE A 1 97 ? 10.483 0.372 -7.839 1.00 88.94 97 PHE A C 1
ATOM 796 O O . PHE A 1 97 ? 10.027 -0.377 -6.976 1.00 88.94 97 PHE A O 1
ATOM 803 N N . ASN A 1 98 ? 10.681 1.673 -7.610 1.00 89.88 98 ASN A N 1
ATOM 804 C CA . ASN A 1 98 ? 10.474 2.277 -6.294 1.00 89.88 98 ASN A CA 1
ATOM 805 C C . ASN A 1 98 ? 9.008 2.212 -5.856 1.00 89.88 98 ASN A C 1
ATOM 807 O O . ASN A 1 98 ? 8.730 1.910 -4.695 1.00 89.88 98 ASN A O 1
ATOM 811 N N . LYS A 1 99 ? 8.071 2.445 -6.784 1.00 91.56 99 LYS A N 1
ATOM 812 C CA . LYS A 1 99 ? 6.636 2.325 -6.514 1.00 91.56 99 LYS A CA 1
ATOM 813 C C . LYS A 1 99 ? 6.265 0.896 -6.118 1.00 91.56 99 LYS A C 1
ATOM 815 O O . LYS A 1 99 ? 5.642 0.706 -5.077 1.00 91.56 99 LYS A O 1
ATOM 820 N N . LEU A 1 100 ? 6.662 -0.097 -6.917 1.00 91.88 100 LEU A N 1
ATOM 821 C CA . LEU A 1 100 ? 6.369 -1.505 -6.649 1.00 91.88 100 LEU A CA 1
ATOM 822 C C . LEU A 1 100 ? 6.987 -1.950 -5.317 1.00 91.88 100 LEU A C 1
ATOM 824 O O . LEU A 1 100 ? 6.299 -2.514 -4.469 1.00 91.88 100 LEU A O 1
ATOM 828 N N . ARG A 1 101 ? 8.263 -1.621 -5.089 1.00 95.00 101 ARG A N 1
ATOM 829 C CA . ARG A 1 101 ? 8.975 -1.942 -3.847 1.00 95.00 101 ARG A CA 1
ATOM 830 C C . ARG A 1 101 ? 8.284 -1.343 -2.623 1.00 95.00 101 ARG A C 1
ATOM 832 O O . ARG A 1 101 ? 8.113 -2.047 -1.633 1.00 95.00 101 ARG A O 1
ATOM 839 N N . GLY A 1 102 ? 7.890 -0.070 -2.687 1.00 94.81 102 GLY A N 1
ATOM 840 C CA . GLY A 1 102 ? 7.189 0.605 -1.594 1.00 94.81 102 GLY A CA 1
ATOM 841 C C . GLY A 1 102 ? 5.876 -0.091 -1.235 1.00 94.81 102 GLY A C 1
ATOM 842 O O . GLY A 1 102 ? 5.654 -0.410 -0.070 1.00 94.81 102 GLY A O 1
ATOM 843 N N . LEU A 1 103 ? 5.061 -0.417 -2.243 1.00 96.19 103 LEU A N 1
ATOM 844 C CA . LEU A 1 103 ? 3.788 -1.119 -2.048 1.00 96.19 103 LEU A CA 1
ATOM 845 C C . LEU A 1 103 ? 3.968 -2.521 -1.450 1.00 96.19 103 LEU A C 1
ATOM 847 O O . LEU A 1 103 ? 3.204 -2.915 -0.571 1.00 96.19 103 LEU A O 1
ATOM 851 N N . LEU A 1 104 ? 4.979 -3.276 -1.893 1.00 95.44 104 LEU A N 1
ATOM 852 C CA . LEU A 1 104 ? 5.259 -4.610 -1.352 1.00 95.44 104 LEU A CA 1
ATOM 853 C C . LEU A 1 104 ? 5.724 -4.562 0.106 1.00 95.44 104 LEU A C 1
ATOM 855 O O . LEU A 1 104 ? 5.281 -5.389 0.905 1.00 95.44 104 LEU A O 1
ATOM 859 N N . ILE A 1 105 ? 6.594 -3.607 0.450 1.00 96.81 105 ILE A N 1
ATOM 860 C CA . ILE A 1 105 ? 7.053 -3.402 1.830 1.00 96.81 105 ILE A CA 1
ATOM 861 C C . ILE A 1 105 ? 5.862 -3.046 2.717 1.00 96.81 105 ILE A C 1
ATOM 863 O O . ILE A 1 105 ? 5.626 -3.730 3.709 1.00 96.81 105 ILE A O 1
ATOM 867 N N . GLU A 1 106 ? 5.066 -2.051 2.320 1.00 97.44 106 GLU A N 1
ATOM 868 C CA . GLU A 1 106 ? 3.903 -1.622 3.097 1.00 97.44 106 GLU A CA 1
ATOM 869 C C . GLU A 1 106 ? 2.894 -2.766 3.266 1.00 97.44 106 GLU A C 1
ATOM 871 O O . GLU A 1 106 ? 2.417 -3.024 4.372 1.00 97.44 106 GLU A O 1
ATOM 876 N N . ARG A 1 107 ? 2.607 -3.528 2.201 1.00 97.06 107 ARG A N 1
ATOM 877 C CA . ARG A 1 107 ? 1.708 -4.688 2.287 1.00 97.06 107 ARG A CA 1
ATOM 878 C C . ARG A 1 107 ? 2.235 -5.740 3.257 1.00 97.06 107 ARG A C 1
ATOM 880 O O . ARG A 1 107 ? 1.456 -6.261 4.054 1.00 97.06 107 ARG A O 1
ATOM 887 N N . LYS A 1 108 ? 3.534 -6.047 3.208 1.00 97.06 108 LYS A N 1
ATOM 888 C CA . LYS A 1 108 ? 4.165 -7.004 4.124 1.00 97.06 108 LYS A CA 1
ATOM 889 C C . LYS A 1 108 ? 4.034 -6.546 5.575 1.00 97.06 108 LYS A C 1
ATOM 891 O O . LYS A 1 108 ? 3.575 -7.326 6.402 1.00 97.06 108 LYS A O 1
ATOM 896 N N . GLU A 1 109 ? 4.350 -5.286 5.860 1.00 98.00 109 GLU A N 1
ATOM 897 C CA . GLU A 1 109 ? 4.200 -4.706 7.199 1.00 98.00 109 GLU A CA 1
ATOM 898 C C . GLU A 1 109 ? 2.761 -4.837 7.710 1.00 98.00 109 GLU A C 1
ATOM 900 O O . GLU A 1 109 ? 2.541 -5.262 8.842 1.00 98.00 109 GLU A O 1
ATOM 905 N N . LYS A 1 110 ? 1.757 -4.556 6.868 1.00 97.69 110 LYS A N 1
ATOM 906 C CA . LYS A 1 110 ? 0.346 -4.698 7.263 1.00 97.69 110 LYS A CA 1
ATOM 907 C C . LYS A 1 110 ? -0.083 -6.143 7.478 1.00 97.69 110 LYS A C 1
ATOM 909 O O . LYS A 1 110 ? -0.875 -6.402 8.382 1.00 97.69 110 LYS A O 1
ATOM 914 N N . ILE A 1 111 ? 0.442 -7.084 6.698 1.00 97.81 111 ILE A N 1
ATOM 915 C CA . ILE A 1 111 ? 0.213 -8.517 6.920 1.00 97.81 111 ILE A CA 1
ATOM 916 C C . ILE A 1 111 ? 0.844 -8.965 8.245 1.00 97.81 111 ILE A C 1
ATOM 918 O O . ILE A 1 111 ? 0.227 -9.732 8.985 1.00 97.81 111 ILE A O 1
ATOM 922 N N . ASP A 1 112 ? 2.038 -8.478 8.576 1.00 98.12 112 ASP A N 1
ATOM 923 C CA . ASP A 1 112 ? 2.698 -8.800 9.842 1.00 98.12 112 ASP A CA 1
ATOM 924 C C . ASP A 1 112 ? 1.950 -8.184 11.041 1.00 98.12 112 ASP A C 1
ATOM 926 O O . ASP A 1 112 ? 1.683 -8.888 12.018 1.00 98.12 112 ASP A O 1
ATOM 930 N N . GLU A 1 113 ? 1.474 -6.937 10.927 1.00 97.38 113 GLU A N 1
ATOM 931 C CA . GLU A 1 113 ? 0.555 -6.322 11.903 1.00 97.38 113 GLU A CA 1
ATOM 932 C C . GLU A 1 113 ? -0.736 -7.151 12.066 1.00 97.38 113 GLU A C 1
ATOM 934 O O . GLU A 1 113 ? -1.234 -7.322 13.181 1.00 97.38 113 GLU A O 1
ATOM 939 N N . LEU A 1 114 ? -1.277 -7.709 10.974 1.00 97.19 114 LEU A N 1
ATOM 940 C CA . LEU A 1 114 ? -2.485 -8.541 11.003 1.00 97.19 114 LEU A CA 1
ATOM 941 C C . LEU A 1 114 ? -2.232 -9.860 11.740 1.00 97.19 114 LEU A C 1
ATOM 943 O O . LEU A 1 114 ? -3.068 -10.287 12.539 1.00 97.19 114 LEU A O 1
ATOM 947 N N . ARG A 1 115 ? -1.078 -10.495 11.512 1.00 97.44 115 ARG A N 1
ATOM 948 C CA . ARG A 1 115 ? -0.660 -11.714 12.223 1.00 97.44 115 ARG A CA 1
ATOM 949 C C . ARG A 1 115 ? -0.498 -11.461 13.718 1.00 97.44 115 ARG A C 1
ATOM 951 O O . ARG A 1 115 ? -0.994 -12.247 14.523 1.00 97.44 115 ARG A O 1
ATOM 958 N N . GLU A 1 116 ? 0.140 -10.356 14.093 1.00 97.62 116 GLU A N 1
ATOM 959 C CA . GLU A 1 116 ? 0.285 -9.957 15.495 1.00 97.62 116 GLU A CA 1
ATOM 960 C C . GLU A 1 116 ? -1.076 -9.653 16.142 1.00 97.62 116 GLU A C 1
ATOM 962 O O . GLU A 1 116 ? -1.349 -10.051 17.276 1.00 97.62 116 GLU A O 1
ATOM 967 N N . ALA A 1 117 ? -1.974 -8.983 15.419 1.00 95.38 117 ALA A N 1
ATOM 968 C CA . ALA A 1 117 ? -3.321 -8.726 15.906 1.00 95.38 117 ALA A CA 1
ATOM 969 C C . ALA A 1 117 ? -4.110 -10.031 16.111 1.00 95.38 117 ALA A C 1
ATOM 971 O O . ALA A 1 117 ? -4.803 -10.162 17.122 1.00 95.38 117 ALA A O 1
ATOM 972 N N . ARG A 1 118 ? -3.963 -11.016 15.209 1.00 94.69 118 ARG A N 1
ATOM 973 C CA . ARG A 1 118 ? -4.547 -12.362 15.355 1.00 94.69 118 ARG A CA 1
ATOM 974 C C . ARG A 1 118 ? -4.000 -13.097 16.577 1.00 94.69 118 ARG A C 1
ATOM 976 O O . ARG A 1 118 ? -4.797 -13.606 17.359 1.00 94.69 118 ARG A O 1
ATOM 983 N N . SER A 1 119 ? -2.683 -13.100 16.798 1.00 96.38 119 SER A N 1
ATOM 984 C CA . SER A 1 119 ? -2.083 -13.789 17.954 1.00 96.38 119 SER A CA 1
ATOM 985 C C . SER A 1 119 ? -2.515 -13.193 19.298 1.00 96.38 119 SER A C 1
ATOM 987 O O . SER A 1 119 ? -2.647 -13.911 20.285 1.00 96.38 119 SER A O 1
ATOM 989 N N . LYS A 1 120 ? -2.805 -11.888 19.328 1.00 95.75 120 LYS A N 1
ATOM 990 C CA . LYS A 1 120 ? -3.326 -11.175 20.505 1.00 95.75 120 LYS A CA 1
ATOM 991 C C . LYS A 1 120 ? -4.854 -11.188 20.618 1.00 95.75 120 LYS A C 1
ATOM 993 O O . LYS A 1 120 ? -5.386 -10.547 21.521 1.00 95.75 120 LYS A O 1
ATOM 998 N N . ASN A 1 121 ? -5.562 -11.848 19.697 1.00 91.69 121 ASN A N 1
ATOM 999 C CA . ASN A 1 121 ? -7.022 -11.787 19.566 1.00 91.69 121 ASN A CA 1
ATOM 1000 C C . ASN A 1 121 ? -7.570 -10.338 19.552 1.00 91.69 121 ASN A C 1
ATOM 1002 O O . ASN A 1 121 ? -8.634 -10.030 20.092 1.00 91.69 121 ASN A O 1
ATOM 1006 N N . ASN A 1 122 ? -6.818 -9.408 18.956 1.00 91.88 122 ASN A N 1
ATOM 1007 C CA . ASN A 1 122 ? -7.188 -8.000 18.873 1.00 91.88 122 ASN A CA 1
ATOM 1008 C C . ASN A 1 122 ? -8.122 -7.759 17.682 1.00 91.88 122 ASN A C 1
ATOM 1010 O O . ASN A 1 122 ? -7.725 -7.254 16.631 1.00 91.88 122 ASN A O 1
ATOM 1014 N N . GLN A 1 123 ? -9.390 -8.105 17.878 1.00 90.38 123 GLN A N 1
ATOM 1015 C CA . GLN A 1 123 ? -10.448 -8.029 16.869 1.00 90.38 123 GLN A CA 1
ATOM 1016 C C . GLN A 1 123 ? -10.605 -6.642 16.215 1.00 90.38 123 GLN A C 1
ATOM 1018 O O . GLN A 1 123 ? -10.862 -6.548 15.015 1.00 90.38 123 GLN A O 1
ATOM 1023 N N . ILE A 1 124 ? -10.399 -5.565 16.983 1.00 89.38 124 ILE A N 1
ATOM 1024 C CA . ILE A 1 124 ? -10.462 -4.177 16.493 1.00 89.38 124 ILE A CA 1
ATOM 1025 C C . ILE A 1 124 ? -9.378 -3.917 15.448 1.00 89.38 124 ILE A C 1
ATOM 1027 O O . ILE A 1 124 ? -9.655 -3.336 14.398 1.00 89.38 124 ILE A O 1
ATOM 1031 N N . GLU A 1 125 ? -8.139 -4.318 15.736 1.00 92.38 125 GLU A N 1
ATOM 1032 C CA . GLU A 1 125 ? -7.028 -4.064 14.821 1.00 92.38 125 GLU A CA 1
ATOM 1033 C C . GLU A 1 125 ? -7.127 -4.959 13.581 1.00 92.38 125 GLU A C 1
ATOM 1035 O O . GLU A 1 125 ? -6.907 -4.471 12.477 1.00 92.38 125 GLU A O 1
ATOM 1040 N N . ILE A 1 126 ? -7.579 -6.211 13.736 1.00 94.00 126 ILE A N 1
ATOM 1041 C CA . ILE A 1 126 ? -7.839 -7.119 12.608 1.00 94.00 126 ILE A CA 1
ATOM 1042 C C . ILE A 1 126 ? -8.834 -6.490 11.618 1.00 94.00 126 ILE A C 1
ATOM 1044 O O . ILE A 1 126 ? -8.511 -6.365 10.436 1.00 94.00 126 ILE A O 1
ATOM 1048 N N . LEU A 1 127 ? -10.003 -6.022 12.089 1.00 92.50 127 LEU A N 1
ATOM 1049 C CA . LEU A 1 127 ? -11.005 -5.373 11.224 1.00 92.50 127 LEU A CA 1
ATOM 1050 C C . LEU A 1 127 ? -10.436 -4.169 10.470 1.00 92.50 127 LEU A C 1
ATOM 1052 O O . LEU A 1 127 ? -10.803 -3.920 9.326 1.00 92.50 127 LEU A O 1
ATOM 1056 N N . ARG A 1 128 ? -9.556 -3.405 11.118 1.00 93.56 128 ARG A N 1
ATOM 1057 C CA . ARG A 1 128 ? -8.990 -2.179 10.553 1.00 93.56 128 ARG A CA 1
ATOM 1058 C C . ARG A 1 128 ? -7.925 -2.459 9.490 1.00 93.56 128 ARG A C 1
ATOM 1060 O O . ARG A 1 128 ? -7.764 -1.666 8.562 1.00 93.56 128 ARG A O 1
ATOM 1067 N N . LEU A 1 129 ? -7.185 -3.556 9.635 1.00 95.88 129 LEU A N 1
ATOM 1068 C CA . LEU A 1 129 ? -6.082 -3.910 8.744 1.00 95.88 129 LEU A CA 1
ATOM 1069 C C . LEU A 1 129 ? -6.558 -4.502 7.416 1.00 95.88 129 LEU A C 1
ATOM 1071 O O . LEU A 1 129 ? -5.973 -4.176 6.385 1.00 95.88 129 LEU A O 1
ATOM 1075 N N . PHE A 1 130 ? -7.639 -5.288 7.411 1.00 96.00 130 PHE A N 1
ATOM 1076 C CA . PHE A 1 130 ? -8.152 -5.926 6.193 1.00 96.00 130 PHE A CA 1
ATOM 1077 C C . PHE A 1 130 ? -8.398 -4.945 5.030 1.00 96.00 130 PHE A C 1
ATOM 1079 O O . PHE A 1 130 ? -7.780 -5.136 3.982 1.00 96.00 130 PHE A O 1
ATOM 1086 N N . PRO A 1 131 ? -9.178 -3.850 5.181 1.00 95.31 131 PRO A N 1
ATOM 1087 C CA . PRO A 1 131 ? -9.382 -2.891 4.090 1.00 95.31 131 PRO A CA 1
ATOM 1088 C C . PRO A 1 131 ? -8.080 -2.275 3.565 1.00 95.31 131 PRO A C 1
ATOM 1090 O O . PRO A 1 131 ? -7.959 -1.994 2.375 1.00 95.31 131 PRO A O 1
ATOM 1093 N N . THR A 1 132 ? -7.090 -2.093 4.444 1.00 95.88 132 THR A N 1
ATOM 1094 C CA . THR A 1 132 ? -5.780 -1.541 4.071 1.00 95.88 132 THR A CA 1
ATOM 1095 C C . THR A 1 132 ? -5.003 -2.536 3.206 1.00 95.88 132 THR A C 1
ATOM 1097 O O . THR A 1 132 ? -4.508 -2.167 2.145 1.00 95.88 132 THR A O 1
ATOM 1100 N N . ILE A 1 133 ? -4.943 -3.807 3.617 1.00 97.94 133 ILE A N 1
ATOM 1101 C CA . ILE A 1 133 ? -4.264 -4.883 2.876 1.00 97.94 133 ILE A CA 1
ATOM 1102 C C . ILE A 1 133 ? -4.949 -5.145 1.528 1.00 97.94 133 ILE A C 1
ATOM 1104 O O . ILE A 1 133 ? -4.265 -5.299 0.514 1.00 97.94 133 ILE A O 1
ATOM 1108 N N . ILE A 1 134 ? -6.286 -5.143 1.496 1.00 97.56 134 ILE A N 1
ATOM 1109 C CA . ILE A 1 134 ? -7.074 -5.279 0.263 1.00 97.56 134 ILE A CA 1
ATOM 1110 C C . ILE A 1 134 ? -6.749 -4.127 -0.692 1.00 97.56 134 ILE A C 1
ATOM 1112 O O . ILE A 1 134 ? -6.435 -4.363 -1.855 1.00 97.56 134 ILE A O 1
ATOM 1116 N N . ASN A 1 135 ? -6.754 -2.879 -0.212 1.00 97.38 135 ASN A N 1
ATOM 1117 C CA . ASN A 1 135 ? -6.421 -1.723 -1.043 1.00 97.38 135 ASN A CA 1
ATOM 1118 C C . ASN A 1 135 ? -4.978 -1.775 -1.578 1.00 97.38 135 ASN A C 1
ATOM 1120 O O . ASN A 1 135 ? -4.758 -1.493 -2.753 1.00 97.38 135 ASN A O 1
ATOM 1124 N N . LEU A 1 136 ? -4.001 -2.173 -0.756 1.00 97.25 136 LEU A N 1
ATOM 1125 C CA . LEU A 1 136 ? -2.618 -2.361 -1.212 1.00 97.25 136 LEU A CA 1
ATOM 1126 C C . LEU A 1 136 ? -2.520 -3.454 -2.283 1.00 97.25 136 LEU A C 1
ATOM 1128 O O . LEU A 1 136 ? -1.814 -3.282 -3.273 1.00 97.25 136 LEU A O 1
ATOM 1132 N N . SER A 1 137 ? -3.278 -4.540 -2.130 1.00 96.31 137 SER A N 1
ATOM 1133 C CA . SER A 1 137 ? -3.338 -5.620 -3.123 1.00 96.31 137 SER A CA 1
ATOM 1134 C C . SER A 1 137 ? -3.979 -5.147 -4.435 1.00 96.31 137 SER A C 1
ATOM 1136 O O . SER A 1 137 ? -3.438 -5.424 -5.500 1.00 96.31 137 SER A O 1
ATOM 1138 N N . LYS A 1 138 ? -5.026 -4.306 -4.381 1.00 95.81 138 LYS A N 1
ATOM 1139 C CA . LYS A 1 138 ? -5.611 -3.645 -5.568 1.00 95.81 138 LYS A CA 1
ATOM 1140 C C . LYS A 1 138 ? -4.618 -2.720 -6.270 1.00 95.81 138 LYS A C 1
ATOM 1142 O O . LYS A 1 138 ? -4.546 -2.703 -7.494 1.00 95.81 138 LYS A O 1
ATOM 1147 N N . GLN A 1 139 ? -3.823 -1.959 -5.517 1.00 94.38 139 GLN A N 1
ATOM 1148 C CA . GLN A 1 139 ? -2.788 -1.089 -6.093 1.00 94.38 139 GLN A CA 1
ATOM 1149 C C . GLN A 1 139 ? -1.652 -1.877 -6.755 1.00 94.38 139 GLN A C 1
ATOM 1151 O O . GLN A 1 139 ? -1.063 -1.395 -7.724 1.00 94.38 139 GLN A O 1
ATOM 1156 N N . LEU A 1 140 ? -1.366 -3.076 -6.244 1.00 93.69 140 LEU A N 1
ATOM 1157 C CA . LEU A 1 140 ? -0.444 -4.040 -6.844 1.00 93.69 140 LEU A CA 1
ATOM 1158 C C . LEU A 1 140 ? -1.054 -4.811 -8.021 1.00 93.69 140 LEU A C 1
ATOM 1160 O O . LEU A 1 140 ? -0.295 -5.443 -8.745 1.00 93.69 140 LEU A O 1
ATOM 1164 N N . LYS A 1 141 ? -2.378 -4.719 -8.225 1.00 91.75 141 LYS A N 1
ATOM 1165 C CA . LYS A 1 141 ? -3.164 -5.540 -9.162 1.00 91.75 141 LYS A CA 1
ATOM 1166 C C . LYS A 1 141 ? -3.059 -7.046 -8.897 1.00 91.75 141 LYS A C 1
ATOM 1168 O O . LYS A 1 141 ? -3.099 -7.855 -9.811 1.00 91.75 141 LYS A O 1
ATOM 1173 N N . ASP A 1 142 ? -2.909 -7.408 -7.629 1.00 93.81 142 ASP A N 1
ATOM 1174 C CA . ASP A 1 142 ? -2.857 -8.796 -7.182 1.00 93.81 142 ASP A CA 1
ATOM 1175 C C . ASP A 1 142 ? -4.286 -9.297 -6.918 1.00 93.81 142 ASP A C 1
ATOM 1177 O O . ASP A 1 142 ? -4.758 -9.279 -5.776 1.00 93.81 142 ASP A O 1
ATOM 1181 N N . ASP A 1 143 ? -5.006 -9.656 -7.983 1.00 91.62 143 ASP A N 1
ATOM 1182 C CA . ASP A 1 143 ? -6.424 -10.034 -7.905 1.00 91.62 143 ASP A CA 1
ATOM 1183 C C . ASP A 1 143 ? -6.644 -11.291 -7.046 1.00 91.62 143 ASP A C 1
ATOM 1185 O O . ASP A 1 143 ? -7.635 -11.383 -6.316 1.00 91.62 143 ASP A O 1
ATOM 1189 N N . GLU A 1 144 ? -5.696 -12.232 -7.051 1.00 92.25 144 GLU A N 1
ATOM 1190 C CA . GLU A 1 144 ? -5.737 -13.408 -6.179 1.00 92.25 144 GLU A CA 1
ATOM 1191 C C . GLU A 1 144 ? -5.687 -12.996 -4.701 1.00 92.25 144 GLU A C 1
ATOM 1193 O O . GLU A 1 144 ? -6.539 -13.405 -3.902 1.00 92.25 144 GLU A O 1
ATOM 1198 N N . ALA A 1 145 ? -4.732 -12.138 -4.323 1.00 94.00 145 ALA A N 1
ATOM 1199 C CA . ALA A 1 145 ? -4.649 -11.639 -2.957 1.00 94.00 145 ALA A CA 1
ATOM 1200 C C . ALA A 1 145 ? -5.879 -10.812 -2.571 1.00 94.00 145 ALA A C 1
ATOM 1202 O O . ALA A 1 145 ? -6.338 -10.923 -1.432 1.00 94.00 145 ALA A O 1
ATOM 1203 N N . VAL A 1 146 ? -6.425 -10.004 -3.487 1.00 96.19 146 VAL A N 1
ATOM 1204 C CA . VAL A 1 146 ? -7.667 -9.251 -3.254 1.00 96.19 146 VAL A CA 1
ATOM 1205 C C . VAL A 1 146 ? -8.804 -10.202 -2.903 1.00 96.19 146 VAL A C 1
ATOM 1207 O O . VAL A 1 146 ? -9.378 -10.062 -1.825 1.00 96.19 146 VAL A O 1
ATOM 1210 N N . ASN A 1 147 ? -9.070 -11.202 -3.743 1.00 96.44 147 ASN A N 1
ATOM 1211 C CA . ASN A 1 147 ? -10.160 -12.156 -3.533 1.00 96.44 147 ASN A CA 1
ATOM 1212 C C . ASN A 1 147 ? -9.993 -12.942 -2.228 1.00 96.44 147 ASN A C 1
ATOM 1214 O O . ASN A 1 147 ? -10.952 -13.103 -1.465 1.00 96.44 147 ASN A O 1
ATOM 1218 N N . ARG A 1 148 ? -8.765 -13.385 -1.928 1.00 96.56 148 ARG A N 1
ATOM 1219 C CA . ARG A 1 148 ? -8.446 -14.071 -0.670 1.00 96.56 148 ARG A CA 1
ATOM 1220 C C . ARG A 1 148 ? -8.752 -13.189 0.538 1.00 96.56 148 ARG A C 1
ATOM 1222 O O . ARG A 1 148 ? -9.466 -13.615 1.442 1.00 96.56 148 ARG A O 1
ATOM 1229 N N . TYR A 1 149 ? -8.224 -11.966 0.568 1.00 97.44 149 TYR A N 1
ATOM 1230 C CA . TYR A 1 149 ? -8.390 -11.087 1.726 1.00 97.44 149 TYR A CA 1
ATOM 1231 C C . TYR A 1 149 ? -9.806 -10.528 1.856 1.00 97.44 149 TYR A C 1
ATOM 1233 O O . TYR A 1 149 ? -10.241 -10.293 2.980 1.00 97.44 149 TYR A O 1
ATOM 1241 N N . GLU A 1 150 ? -10.532 -10.330 0.755 1.00 97.12 150 GLU A N 1
ATOM 1242 C CA . GLU A 1 150 ? -11.954 -9.974 0.792 1.00 97.12 150 GLU A CA 1
ATOM 1243 C C . GLU A 1 150 ? -12.794 -11.114 1.379 1.00 97.12 150 GLU A C 1
ATOM 1245 O O . GLU A 1 150 ? -13.601 -10.858 2.271 1.00 97.12 150 GLU A O 1
ATOM 1250 N N . SER A 1 151 ? -12.542 -12.362 0.972 1.00 96.62 151 SER A N 1
ATOM 1251 C CA . SER A 1 151 ? -13.225 -13.540 1.529 1.00 96.62 151 SER A CA 1
ATOM 1252 C C . SER A 1 151 ? -12.928 -13.707 3.023 1.00 96.62 151 SER A C 1
ATOM 1254 O O . SER A 1 151 ? -13.848 -13.736 3.837 1.00 96.62 151 SER A O 1
ATOM 1256 N N . GLU A 1 152 ? -11.646 -13.685 3.413 1.00 95.88 152 GLU A N 1
ATOM 1257 C CA . GLU A 1 152 ? -11.245 -13.751 4.827 1.00 95.88 152 GLU A CA 1
ATOM 1258 C C . GLU A 1 152 ? -11.854 -12.612 5.662 1.00 95.88 152 GLU A C 1
ATOM 1260 O O . GLU A 1 152 ? -12.172 -12.792 6.839 1.00 95.88 152 GLU A O 1
ATOM 1265 N N . PHE A 1 153 ? -11.991 -11.420 5.078 1.00 96.00 153 PHE A N 1
ATOM 1266 C CA . PHE A 1 153 ? -12.576 -10.273 5.758 1.00 96.00 153 PHE A CA 1
ATOM 1267 C C . PHE A 1 153 ? -14.080 -10.432 5.982 1.00 96.00 153 PHE A C 1
ATOM 1269 O O . PHE A 1 153 ? -14.558 -10.082 7.064 1.00 96.00 153 PHE A O 1
ATOM 1276 N N . ILE A 1 154 ? -14.813 -10.950 4.992 1.00 93.75 154 ILE A N 1
ATOM 1277 C CA . ILE A 1 154 ? -16.246 -11.251 5.108 1.00 93.75 154 ILE A CA 1
ATOM 1278 C C . ILE A 1 154 ? -16.458 -12.289 6.209 1.00 93.75 154 ILE A C 1
ATOM 1280 O O . ILE A 1 154 ? -17.160 -11.995 7.179 1.00 93.75 154 ILE A O 1
ATOM 1284 N N . ASP A 1 155 ? -15.753 -13.420 6.138 1.00 92.69 155 ASP A N 1
ATOM 1285 C CA . ASP A 1 155 ? -15.842 -14.492 7.134 1.00 92.69 155 ASP A CA 1
ATOM 1286 C C . ASP A 1 155 ? -15.537 -13.969 8.542 1.00 92.69 155 ASP A C 1
ATOM 1288 O O . ASP A 1 155 ? -16.255 -14.239 9.510 1.00 92.69 155 ASP A O 1
ATOM 1292 N N . PHE A 1 156 ? -14.478 -13.168 8.680 1.00 92.69 156 PHE A N 1
ATOM 1293 C CA . PHE A 1 156 ? -14.121 -12.584 9.966 1.00 92.69 156 PHE A CA 1
ATOM 1294 C C . PHE A 1 156 ? -15.197 -11.620 10.476 1.00 92.69 156 PHE A C 1
ATOM 1296 O O . PHE A 1 156 ? -15.530 -11.640 11.661 1.00 92.69 156 PHE A O 1
ATOM 1303 N N . LYS A 1 157 ? -15.755 -10.780 9.598 1.00 88.06 157 LYS A N 1
ATOM 1304 C CA . LYS A 1 157 ? -16.792 -9.801 9.943 1.00 88.06 157 LYS A CA 1
ATOM 1305 C C . LYS A 1 157 ? -18.119 -10.459 10.331 1.00 88.06 157 LYS A C 1
ATOM 1307 O O . LYS A 1 157 ? -18.839 -9.882 11.140 1.00 88.06 157 LYS A O 1
ATOM 1312 N N . GLU A 1 158 ? -18.444 -11.633 9.805 1.00 86.88 158 GLU A N 1
ATOM 1313 C CA . GLU A 1 158 ? -19.650 -12.378 10.190 1.00 86.88 158 GLU A CA 1
ATOM 1314 C C . GLU A 1 158 ? -19.502 -13.068 11.553 1.00 86.88 158 GLU A C 1
ATOM 1316 O O . GLU A 1 158 ? -20.454 -13.131 12.328 1.00 86.88 158 GLU A O 1
ATOM 1321 N N . ASN A 1 159 ? -18.289 -13.517 11.888 1.00 84.88 159 ASN A N 1
ATOM 1322 C CA . ASN A 1 159 ? -18.012 -14.262 13.120 1.00 84.88 159 ASN A CA 1
ATOM 1323 C C . ASN A 1 159 ? -17.566 -13.385 14.304 1.00 84.88 159 ASN A C 1
ATOM 1325 O O . ASN A 1 159 ? -17.368 -13.872 15.421 1.00 84.88 159 ASN A O 1
ATOM 1329 N N . ILE A 1 160 ? -17.376 -12.084 14.086 1.00 84.06 160 ILE A N 1
ATOM 1330 C CA . ILE A 1 160 ? -16.862 -11.181 15.113 1.00 84.06 160 ILE A CA 1
ATOM 1331 C C . ILE A 1 160 ? -17.922 -10.816 16.153 1.00 84.06 160 ILE A C 1
ATOM 1333 O O . ILE A 1 160 ? -18.953 -10.211 15.865 1.00 84.06 160 ILE A O 1
ATOM 1337 N N . ASN A 1 161 ? -17.621 -11.096 17.418 1.00 78.06 161 ASN A N 1
ATOM 1338 C CA . ASN A 1 161 ? -18.468 -10.703 18.538 1.00 78.06 161 ASN A CA 1
ATOM 1339 C C . ASN A 1 161 ? -18.016 -9.361 19.137 1.00 78.06 161 ASN A C 1
ATOM 1341 O O . ASN A 1 161 ? -17.501 -9.298 20.255 1.00 78.06 161 ASN A O 1
ATOM 1345 N N . ILE A 1 162 ? -18.198 -8.267 18.389 1.00 79.50 162 ILE A N 1
ATOM 1346 C CA . ILE A 1 162 ? -17.973 -6.915 18.915 1.00 79.50 162 ILE A CA 1
ATOM 1347 C C . ILE A 1 162 ? -19.292 -6.270 19.344 1.00 79.50 162 ILE A C 1
ATOM 1349 O O . ILE A 1 162 ? -20.186 -5.989 18.546 1.00 79.50 162 ILE A O 1
ATOM 1353 N N . ASN A 1 163 ? -19.362 -5.908 20.626 1.00 84.00 163 ASN A N 1
ATOM 1354 C CA . ASN A 1 163 ? -20.463 -5.126 21.168 1.00 84.00 163 ASN A CA 1
ATOM 1355 C C . ASN A 1 163 ? -20.373 -3.646 20.742 1.00 84.00 163 ASN A C 1
ATOM 1357 O O . ASN A 1 163 ? -19.584 -2.860 21.280 1.00 84.00 163 ASN A O 1
ATOM 1361 N N . ARG A 1 164 ? -21.259 -3.246 19.820 1.00 87.25 164 ARG A N 1
ATOM 1362 C CA . ARG A 1 164 ? -21.414 -1.862 19.334 1.00 87.25 164 ARG A CA 1
ATOM 1363 C C . ARG A 1 164 ? -21.526 -0.828 20.458 1.00 87.25 164 ARG A C 1
ATOM 1365 O O . ARG A 1 164 ? -20.897 0.228 20.376 1.00 87.25 164 ARG A O 1
ATOM 1372 N N . LYS A 1 165 ? -22.343 -1.089 21.487 1.00 87.69 165 LYS A N 1
ATOM 1373 C CA . LYS A 1 165 ? -22.585 -0.125 22.578 1.00 87.69 165 LYS A CA 1
ATOM 1374 C C . LYS A 1 165 ? -21.292 0.158 23.342 1.00 87.69 165 LYS A C 1
ATOM 1376 O O . LYS A 1 165 ? -21.007 1.317 23.637 1.00 87.69 165 LYS A O 1
ATOM 1381 N N . ASN A 1 166 ? -20.482 -0.876 23.573 1.00 89.94 166 ASN A N 1
ATOM 1382 C CA . ASN A 1 166 ? -19.196 -0.747 24.258 1.00 89.94 166 ASN A CA 1
ATOM 1383 C C . ASN A 1 166 ? -18.196 0.070 23.432 1.00 89.94 166 ASN A C 1
ATOM 1385 O O . ASN A 1 166 ? -17.573 0.985 23.969 1.00 89.94 166 ASN A O 1
ATOM 1389 N N . LEU A 1 167 ? -18.090 -0.189 22.122 1.00 90.94 167 LEU A N 1
ATOM 1390 C CA . LEU A 1 167 ? -17.229 0.606 21.238 1.00 90.94 167 LEU A CA 1
ATOM 1391 C C . LEU A 1 167 ? -17.636 2.082 21.205 1.00 90.94 167 LEU A C 1
ATOM 1393 O O . LEU A 1 167 ? -16.784 2.963 21.322 1.00 90.94 167 LEU A O 1
ATOM 1397 N N . LEU A 1 168 ? -18.935 2.367 21.072 1.00 91.69 168 LEU A N 1
ATOM 1398 C CA . LEU A 1 168 ? -19.441 3.741 21.074 1.00 91.69 168 LEU A CA 1
ATOM 1399 C C . LEU A 1 168 ? -19.120 4.456 22.390 1.00 91.69 168 LEU A C 1
ATOM 1401 O O . LEU A 1 168 ? -18.645 5.596 22.361 1.00 91.69 168 LEU A O 1
ATOM 1405 N N . ALA A 1 169 ? -19.350 3.790 23.524 1.00 92.88 169 ALA A N 1
ATOM 1406 C CA . ALA A 1 169 ? -19.053 4.329 24.845 1.00 92.88 169 ALA A CA 1
ATOM 1407 C C . ALA A 1 169 ? -17.553 4.617 25.012 1.00 92.88 169 ALA A C 1
ATOM 1409 O O . ALA A 1 169 ? -17.185 5.722 25.421 1.00 92.88 169 ALA A O 1
ATOM 1410 N N . GLU A 1 170 ? -16.686 3.678 24.627 1.00 94.12 170 GLU A N 1
ATOM 1411 C CA . GLU A 1 170 ? -15.235 3.842 24.736 1.00 94.12 170 GLU A CA 1
ATOM 1412 C C . GLU A 1 170 ? -14.720 4.956 23.818 1.00 94.12 170 GLU A C 1
ATOM 1414 O O . GLU A 1 170 ? -13.971 5.830 24.257 1.00 94.12 170 GLU A O 1
ATOM 1419 N N . ARG A 1 171 ? -15.193 5.026 22.568 1.00 95.38 171 ARG A N 1
ATOM 1420 C CA . ARG A 1 171 ? -14.867 6.125 21.646 1.00 95.38 171 ARG A CA 1
ATOM 1421 C C . ARG A 1 171 ? -15.250 7.488 22.230 1.00 95.38 171 ARG A C 1
ATOM 1423 O O . ARG A 1 171 ? -14.452 8.424 22.183 1.00 95.38 171 ARG A O 1
ATOM 1430 N N . ILE A 1 172 ? -16.458 7.614 22.791 1.00 95.19 172 ILE A N 1
ATOM 1431 C CA . ILE A 1 172 ? -16.930 8.860 23.421 1.00 95.19 172 ILE A CA 1
ATOM 1432 C C . ILE A 1 172 ? -16.057 9.217 24.628 1.00 95.19 172 ILE A C 1
ATOM 1434 O O . ILE A 1 172 ? -15.670 10.377 24.784 1.00 95.19 172 ILE A O 1
ATOM 1438 N N . LYS A 1 173 ? -15.722 8.234 25.467 1.00 97.00 173 LYS A N 1
ATOM 1439 C CA . LYS A 1 173 ? -14.850 8.411 26.632 1.00 97.00 173 LYS A CA 1
ATOM 1440 C C . LYS A 1 173 ? -13.458 8.901 26.224 1.00 97.00 173 LYS A C 1
ATOM 1442 O O . LYS A 1 173 ? -12.983 9.893 26.779 1.00 97.00 173 LYS A O 1
ATOM 1447 N N . LEU A 1 174 ? -12.838 8.271 25.225 1.00 97.00 174 LEU A N 1
ATOM 1448 C CA . LEU A 1 174 ? -11.539 8.678 24.680 1.00 97.00 174 LEU A CA 1
ATOM 1449 C C . LEU A 1 174 ? -11.583 10.102 24.122 1.00 97.00 174 LEU A C 1
ATOM 1451 O O . LEU A 1 174 ? -10.716 10.909 24.449 1.00 97.00 174 LEU A O 1
ATOM 1455 N N . ALA A 1 175 ? -12.618 10.437 23.347 1.00 95.81 175 ALA A N 1
ATOM 1456 C CA . ALA A 1 175 ? -12.793 11.773 22.786 1.00 95.81 175 ALA A CA 1
ATOM 1457 C C . ALA A 1 175 ? -12.946 12.848 23.875 1.00 95.81 175 ALA A C 1
ATOM 1459 O O . ALA A 1 175 ? -12.312 13.899 23.795 1.00 95.81 175 ALA A O 1
ATOM 1460 N N . LYS A 1 176 ? -13.746 12.588 24.918 1.00 97.38 176 LYS A N 1
ATOM 1461 C CA . LYS A 1 176 ? -13.898 13.506 26.059 1.00 97.38 176 LYS A CA 1
ATOM 1462 C C . LYS A 1 176 ? -12.573 13.712 26.791 1.00 97.38 176 LYS A C 1
ATOM 1464 O O . LYS A 1 176 ? -12.206 14.850 27.068 1.00 97.38 176 LYS A O 1
ATOM 1469 N N . LYS A 1 177 ? -11.833 12.631 27.058 1.00 97.38 177 LYS A N 1
ATOM 1470 C CA . LYS A 1 177 ? -10.522 12.712 27.714 1.00 97.38 177 LYS A CA 1
ATOM 1471 C C . LYS A 1 177 ? -9.502 13.472 26.856 1.00 97.38 177 LYS A C 1
ATOM 1473 O O . LYS A 1 177 ? -8.778 14.302 27.390 1.00 97.38 177 LYS A O 1
ATOM 1478 N N . ALA A 1 178 ? -9.495 13.259 25.539 1.00 96.69 178 ALA A N 1
ATOM 1479 C CA . ALA A 1 178 ? -8.641 13.999 24.611 1.00 96.69 178 ALA A CA 1
ATOM 1480 C C . ALA A 1 178 ? -8.918 15.511 24.645 1.00 96.69 178 ALA A C 1
ATOM 1482 O O . ALA A 1 178 ? -7.979 16.295 24.701 1.00 96.69 178 ALA A O 1
ATOM 1483 N N . ILE A 1 179 ? -10.193 15.919 24.689 1.00 96.88 179 ILE A N 1
ATOM 1484 C CA . ILE A 1 179 ? -10.588 17.335 24.803 1.00 96.88 179 ILE A CA 1
ATOM 1485 C C . ILE A 1 179 ? -10.075 17.956 26.107 1.00 96.88 179 ILE A C 1
ATOM 1487 O O . ILE A 1 179 ? -9.642 19.105 26.105 1.00 96.88 179 ILE A O 1
ATOM 1491 N N . ILE A 1 180 ? -10.130 17.221 27.220 1.00 97.44 180 ILE A N 1
ATOM 1492 C CA . ILE A 1 180 ? -9.619 17.704 28.511 1.00 97.44 180 ILE A CA 1
ATOM 1493 C C . ILE A 1 180 ? -8.103 17.920 28.432 1.00 97.44 180 ILE A C 1
ATOM 1495 O O . ILE A 1 180 ? -7.637 19.003 28.773 1.00 97.44 180 ILE A O 1
ATOM 1499 N N . LEU A 1 181 ? -7.354 16.940 27.917 1.00 95.94 181 LEU A N 1
ATOM 1500 C CA . LEU A 1 181 ? -5.899 17.049 27.750 1.00 95.94 181 LEU A CA 1
ATOM 1501 C C . LEU A 1 181 ? -5.510 18.183 26.793 1.00 95.94 181 LEU A C 1
ATOM 1503 O O . LEU A 1 181 ? -4.582 18.934 27.072 1.00 95.94 181 LEU A O 1
ATOM 1507 N N . GLU A 1 182 ? -6.252 18.351 25.698 1.00 94.56 182 GLU A N 1
ATOM 1508 C CA . GLU A 1 182 ? -6.059 19.449 24.747 1.00 94.56 182 GLU A CA 1
ATOM 1509 C C . GLU A 1 182 ? -6.233 20.817 25.428 1.00 94.56 182 GLU A C 1
ATOM 1511 O O . GLU A 1 182 ? -5.406 21.705 25.235 1.00 94.56 182 GLU A O 1
ATOM 1516 N N . LYS A 1 183 ? -7.262 20.979 26.274 1.00 94.88 183 LYS A N 1
ATOM 1517 C CA . LYS A 1 183 ? -7.478 22.207 27.064 1.00 94.88 183 LYS A CA 1
ATOM 1518 C C . LYS A 1 183 ? -6.387 22.450 28.109 1.00 94.88 183 LYS A C 1
ATOM 1520 O O . LYS A 1 183 ? -6.150 23.595 28.468 1.00 94.88 183 LYS A O 1
ATOM 1525 N N . GLN A 1 184 ? -5.742 21.391 28.587 1.00 95.19 184 GLN A N 1
ATOM 1526 C CA . GLN A 1 184 ? -4.618 21.453 29.524 1.00 95.19 184 GLN A CA 1
ATOM 1527 C C . GLN A 1 184 ? -3.264 21.671 28.826 1.00 95.19 184 GLN A C 1
ATOM 1529 O O . GLN A 1 184 ? -2.240 21.705 29.497 1.00 95.19 184 GLN A O 1
ATOM 1534 N N . GLY A 1 185 ? -3.230 21.786 27.493 1.00 93.50 185 GLY A N 1
ATOM 1535 C CA . GLY A 1 185 ? -1.988 21.936 26.727 1.00 93.50 185 GLY A CA 1
ATOM 1536 C C . GLY A 1 185 ? -1.197 20.635 26.531 1.00 93.50 185 GLY A C 1
ATOM 1537 O O . GLY A 1 185 ? -0.128 20.644 25.926 1.00 93.50 185 GLY A O 1
ATOM 1538 N N . LEU A 1 186 ? -1.721 19.488 26.976 1.00 95.38 186 LEU A N 1
ATOM 1539 C CA . LEU A 1 186 ? -1.090 18.170 26.843 1.00 95.38 186 LEU A CA 1
ATOM 1540 C C . LEU A 1 186 ? -1.359 17.573 25.451 1.00 95.38 186 LEU A C 1
ATOM 1542 O O . LEU A 1 186 ? -2.014 16.539 25.288 1.00 95.38 186 LEU A O 1
ATOM 1546 N N . PHE A 1 187 ? -0.874 18.255 24.410 1.00 95.19 187 PHE A N 1
ATOM 1547 C CA . PHE A 1 187 ? -1.234 17.965 23.019 1.00 95.19 187 PHE A CA 1
ATOM 1548 C C . PHE A 1 187 ? -0.747 16.599 22.518 1.00 95.19 187 PHE A C 1
ATOM 1550 O O . PHE A 1 187 ? -1.448 15.950 21.739 1.00 95.19 187 PHE A O 1
ATOM 1557 N N . LYS A 1 188 ? 0.419 16.123 22.975 1.00 95.06 188 LYS A N 1
ATOM 1558 C CA . LYS A 1 188 ? 0.955 14.808 22.579 1.00 95.06 188 LYS A CA 1
ATOM 1559 C C . LYS A 1 188 ? 0.028 13.674 23.027 1.00 95.06 188 LYS A C 1
ATOM 1561 O O . LYS A 1 188 ? -0.339 12.819 22.220 1.00 95.06 188 LYS A O 1
ATOM 1566 N N . ASP A 1 189 ? -0.421 13.714 24.278 1.00 95.50 189 ASP A N 1
ATOM 1567 C CA . ASP A 1 189 ? -1.324 12.705 24.833 1.00 95.50 189 ASP A CA 1
ATOM 1568 C C . ASP A 1 189 ? -2.737 12.830 24.257 1.00 95.50 189 ASP A C 1
ATOM 1570 O O . ASP A 1 189 ? -3.369 11.821 23.927 1.00 95.50 189 ASP A O 1
ATOM 1574 N N . ALA A 1 190 ? -3.215 14.061 24.045 1.00 96.12 190 ALA A N 1
ATOM 1575 C CA . ALA A 1 190 ? -4.472 14.306 23.344 1.00 96.12 190 ALA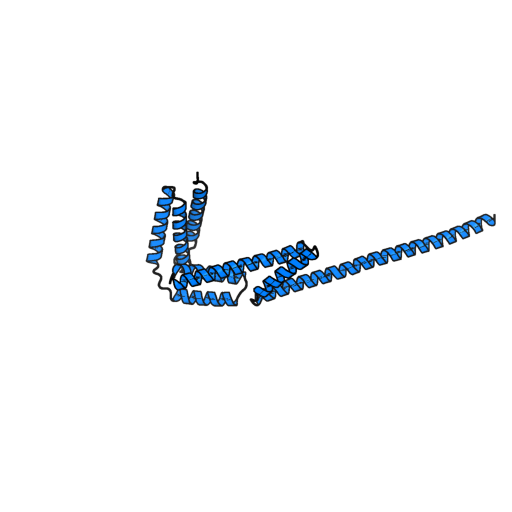 A CA 1
ATOM 1576 C C . ALA A 1 190 ? -4.460 13.690 21.933 1.00 96.12 190 ALA A C 1
ATOM 1578 O O . ALA A 1 190 ? -5.421 13.019 21.550 1.00 96.12 190 ALA A O 1
ATOM 1579 N N . ALA A 1 191 ? -3.359 13.833 21.184 1.00 96.19 191 ALA A N 1
ATOM 1580 C CA . ALA A 1 191 ? -3.210 13.235 19.859 1.00 96.19 191 ALA A CA 1
ATOM 1581 C C . ALA A 1 191 ? -3.285 11.699 19.897 1.00 96.19 191 ALA A C 1
ATOM 1583 O O . ALA A 1 191 ? -3.935 11.101 19.036 1.00 96.19 191 ALA A O 1
ATOM 1584 N N . ILE A 1 192 ? -2.680 11.054 20.902 1.00 96.44 192 ILE A N 1
ATOM 1585 C CA . ILE A 1 192 ? -2.764 9.595 21.094 1.00 96.44 192 ILE A CA 1
ATOM 1586 C C . ILE A 1 192 ? -4.215 9.167 21.349 1.00 96.44 192 ILE A C 1
ATOM 1588 O O . ILE A 1 192 ? -4.686 8.183 20.775 1.00 96.44 192 ILE A O 1
ATOM 1592 N N . LEU A 1 193 ? -4.953 9.900 22.187 1.00 97.31 193 LEU A N 1
ATOM 1593 C CA . LEU A 1 193 ? -6.354 9.580 22.467 1.00 97.31 193 LEU A CA 1
ATOM 1594 C C . LEU A 1 193 ? -7.262 9.812 21.256 1.00 97.31 193 LEU A C 1
ATOM 1596 O O . LEU A 1 193 ? -8.122 8.973 20.986 1.00 97.31 193 LEU A O 1
ATOM 1600 N N . TYR A 1 194 ? -7.046 10.884 20.487 1.00 97.38 194 TYR A N 1
ATOM 1601 C CA . TYR A 1 194 ? -7.756 11.092 19.224 1.00 97.38 194 TYR A CA 1
ATOM 1602 C C . TYR A 1 194 ? -7.442 9.996 18.204 1.00 97.38 194 TYR A C 1
ATOM 1604 O O . TYR A 1 194 ? -8.360 9.526 17.542 1.00 97.38 194 TYR A O 1
ATOM 1612 N N . GLN A 1 195 ? -6.199 9.510 18.134 1.00 95.69 195 GLN A N 1
ATOM 1613 C CA . GLN A 1 195 ? -5.845 8.365 17.291 1.00 95.69 195 GLN A CA 1
ATOM 1614 C C . GLN A 1 195 ? -6.585 7.086 17.714 1.00 95.69 195 GLN A C 1
ATOM 1616 O O . GLN A 1 195 ? -7.059 6.339 16.862 1.00 95.69 195 GLN A O 1
ATOM 1621 N N . LYS A 1 196 ? -6.721 6.820 19.020 1.00 94.88 196 LYS A N 1
ATOM 1622 C CA . LYS A 1 196 ? -7.507 5.673 19.508 1.00 94.88 196 LYS A CA 1
ATOM 1623 C C . LYS A 1 196 ? -8.997 5.826 19.176 1.00 94.88 196 LYS A C 1
ATOM 1625 O O . LYS A 1 196 ? -9.615 4.869 18.718 1.00 94.88 196 LYS A O 1
ATOM 1630 N N . ALA A 1 197 ? -9.562 7.022 19.351 1.00 95.50 197 ALA A N 1
ATOM 1631 C CA . ALA A 1 197 ? -10.954 7.306 18.995 1.00 95.50 197 ALA A CA 1
ATOM 1632 C C . ALA A 1 197 ? -11.207 7.188 17.479 1.00 95.50 197 ALA A C 1
ATOM 1634 O O . ALA A 1 197 ? -12.226 6.633 17.074 1.00 95.50 197 ALA A O 1
ATOM 1635 N N . GLU A 1 198 ? -10.268 7.648 16.647 1.00 95.06 198 GLU A N 1
ATOM 1636 C CA . GLU A 1 198 ? -10.271 7.471 15.188 1.00 95.06 198 GLU A CA 1
ATOM 1637 C C . GLU A 1 198 ? -10.287 5.986 14.817 1.00 95.06 198 GLU A C 1
ATOM 1639 O O . GLU A 1 198 ? -11.145 5.574 14.046 1.00 95.06 198 GLU A O 1
ATOM 1644 N N . LYS A 1 199 ? -9.418 5.161 15.422 1.00 93.38 199 LYS A N 1
ATOM 1645 C CA . LYS A 1 199 ? -9.393 3.710 15.173 1.00 93.38 199 LYS A CA 1
ATOM 1646 C C . LYS A 1 199 ? -10.735 3.038 15.477 1.00 93.38 199 LYS A C 1
ATOM 1648 O O . LYS A 1 199 ? -11.209 2.249 14.665 1.00 93.38 199 LYS A O 1
ATOM 1653 N N . ILE A 1 200 ? -11.356 3.357 16.617 1.00 93.31 200 ILE A N 1
ATOM 1654 C CA . ILE A 1 200 ? -12.681 2.810 16.958 1.00 93.31 200 ILE A CA 1
ATOM 1655 C C . ILE A 1 200 ? -13.745 3.311 15.974 1.00 93.31 200 ILE A C 1
ATOM 1657 O O . ILE A 1 200 ? -14.622 2.546 15.583 1.00 93.31 200 ILE A O 1
ATOM 1661 N N . SER A 1 201 ? -13.648 4.571 15.546 1.00 94.56 201 SER A N 1
ATOM 1662 C CA . SER A 1 201 ? -14.561 5.150 14.555 1.00 94.56 201 SER A CA 1
ATOM 1663 C C . SER A 1 201 ? -14.472 4.415 13.212 1.00 94.56 201 SER A C 1
ATOM 1665 O O . SER A 1 201 ? -15.483 4.042 12.626 1.00 94.56 201 SER A O 1
ATOM 1667 N N . SER A 1 202 ? -13.256 4.080 12.767 1.00 93.25 202 SER A N 1
ATOM 1668 C CA . SER A 1 202 ? -13.051 3.258 11.570 1.00 93.25 202 SER A CA 1
ATOM 1669 C C . SER A 1 202 ? -13.727 1.893 11.678 1.00 93.25 202 SER A C 1
ATOM 1671 O O . SER A 1 202 ? -14.389 1.478 10.735 1.00 93.25 202 SER A O 1
ATOM 1673 N N . VAL A 1 203 ? -13.622 1.215 12.827 1.00 92.06 203 VAL A N 1
ATOM 1674 C CA . VAL A 1 203 ? -14.320 -0.065 13.048 1.00 92.06 203 VAL A CA 1
ATOM 1675 C C . VAL A 1 203 ? -15.834 0.110 12.980 1.00 92.06 203 VAL A C 1
ATOM 1677 O O . VAL A 1 203 ? -16.510 -0.652 12.296 1.00 92.06 203 VAL A O 1
ATOM 1680 N N . LEU A 1 204 ? -16.378 1.122 13.658 1.00 91.94 204 LEU A N 1
ATOM 1681 C CA . LEU A 1 204 ? -17.816 1.387 13.644 1.00 91.94 204 LEU A CA 1
ATOM 1682 C C . LEU A 1 204 ? -18.325 1.700 12.226 1.00 91.94 204 LEU A C 1
ATOM 1684 O O . LEU A 1 204 ? -19.405 1.231 11.875 1.00 91.94 204 LEU A O 1
ATOM 1688 N N . SER A 1 205 ? -17.550 2.424 11.412 1.00 92.81 205 SER A N 1
ATOM 1689 C CA . SER A 1 205 ? -17.869 2.685 10.000 1.00 92.81 205 SER A CA 1
ATOM 1690 C C . SER A 1 205 ? -17.838 1.406 9.158 1.00 92.81 205 SER A C 1
ATOM 1692 O O . SER A 1 205 ? -18.815 1.082 8.487 1.00 92.81 205 SER A O 1
ATOM 1694 N N . ILE A 1 206 ? -16.784 0.593 9.291 1.00 90.81 206 ILE A N 1
ATOM 1695 C CA . ILE A 1 206 ? -16.655 -0.713 8.619 1.00 90.81 206 ILE A CA 1
ATOM 1696 C C . ILE A 1 206 ? -17.843 -1.640 8.930 1.00 90.81 206 ILE A C 1
ATOM 1698 O O . ILE A 1 206 ? -18.311 -2.393 8.068 1.00 90.81 206 ILE A O 1
ATOM 1702 N N . MET A 1 207 ? -18.338 -1.598 10.167 1.00 88.56 207 MET A N 1
ATOM 1703 C CA . MET A 1 207 ? -19.497 -2.374 10.609 1.00 88.56 207 MET A CA 1
ATOM 1704 C C . MET A 1 207 ? -20.848 -1.755 10.202 1.00 88.56 207 MET A C 1
ATOM 1706 O O . MET A 1 207 ? -21.883 -2.354 10.470 1.00 88.56 207 MET A O 1
ATOM 1710 N N . GLY A 1 208 ? -20.863 -0.583 9.558 1.00 88.81 208 GLY A N 1
ATOM 1711 C CA . GLY A 1 208 ? -22.082 0.104 9.116 1.00 88.81 208 GLY A CA 1
ATOM 1712 C C . GLY A 1 208 ? -22.830 0.853 10.226 1.00 88.81 208 GLY A C 1
ATOM 1713 O O . GLY A 1 208 ? -24.007 1.172 10.077 1.00 88.81 208 GLY A O 1
ATOM 1714 N N . TYR A 1 209 ? -22.183 1.127 11.361 1.00 88.62 209 TYR A N 1
ATOM 1715 C CA . TYR A 1 209 ? -22.811 1.780 12.515 1.00 88.62 209 TYR A CA 1
ATOM 1716 C C . TYR A 1 209 ? -22.631 3.297 12.567 1.00 88.62 209 TYR A C 1
ATOM 1718 O O . TYR A 1 209 ? -23.342 3.958 13.331 1.00 88.62 209 TYR A O 1
ATOM 1726 N N . GLU A 1 210 ? -21.684 3.847 11.810 1.00 90.00 210 GLU A N 1
ATOM 1727 C CA . GLU A 1 210 ? -21.498 5.286 11.638 1.00 90.00 210 GLU A CA 1
ATOM 1728 C C . GLU A 1 210 ? -20.940 5.607 10.249 1.00 90.00 210 GLU A C 1
ATOM 1730 O O . GLU A 1 210 ? -20.560 4.711 9.506 1.00 90.00 210 GLU A O 1
ATOM 1735 N N . ASN A 1 211 ? -20.901 6.892 9.900 1.00 87.25 211 ASN A N 1
ATOM 1736 C CA . ASN A 1 211 ? -20.280 7.370 8.670 1.00 87.25 211 ASN A CA 1
ATOM 1737 C C . ASN A 1 211 ? -18.863 7.914 8.929 1.00 87.25 211 ASN A C 1
ATOM 1739 O O . ASN A 1 211 ? -18.482 8.236 10.060 1.00 87.25 211 ASN A O 1
ATOM 1743 N N . ASP A 1 212 ? -18.106 8.122 7.854 1.00 89.00 212 ASP A N 1
ATOM 1744 C CA . ASP A 1 212 ? -16.699 8.548 7.913 1.00 89.00 212 ASP A CA 1
ATOM 1745 C C . ASP A 1 212 ? -16.478 9.984 8.429 1.00 89.00 212 ASP A C 1
ATOM 1747 O O . ASP A 1 212 ? -15.336 10.433 8.605 1.00 89.00 212 ASP A O 1
ATOM 1751 N N . SER A 1 213 ? -17.554 10.722 8.729 1.00 90.56 213 SER A N 1
ATOM 1752 C CA . SER A 1 213 ? -17.469 12.082 9.273 1.00 90.56 213 SER A CA 1
ATOM 1753 C C . SER A 1 213 ? -16.732 12.114 10.619 1.00 90.56 213 SER A C 1
ATOM 1755 O O . SER A 1 213 ? -15.906 13.001 10.858 1.00 90.56 213 SER A O 1
ATOM 1757 N N . ASN A 1 214 ? -16.955 11.111 11.478 1.00 90.00 214 ASN A N 1
ATOM 1758 C CA . ASN A 1 214 ? -16.283 11.005 12.773 1.00 90.00 214 ASN A CA 1
ATOM 1759 C C . ASN A 1 214 ? -14.800 10.655 12.615 1.00 90.00 214 ASN A C 1
ATOM 1761 O O . ASN A 1 214 ? -13.964 11.244 13.304 1.00 90.00 214 ASN A O 1
ATOM 1765 N N . ILE A 1 215 ? -14.460 9.772 11.671 1.00 92.75 215 ILE A N 1
ATOM 1766 C CA . ILE A 1 215 ? -13.068 9.430 11.344 1.00 92.75 215 ILE A CA 1
ATOM 1767 C C . ILE A 1 215 ? -12.320 10.698 10.925 1.00 92.75 215 ILE A C 1
ATOM 1769 O O . ILE A 1 215 ? -11.295 1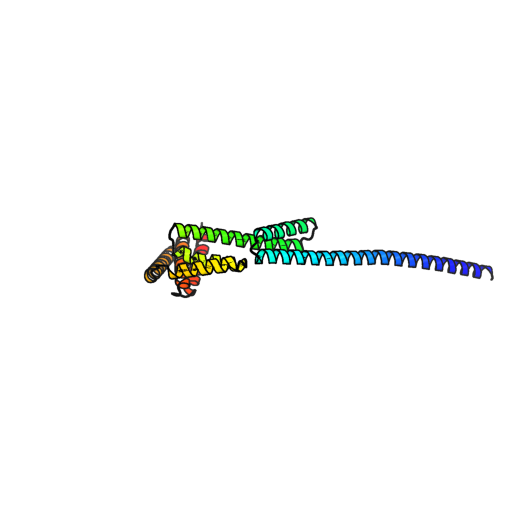1.043 11.514 1.00 92.75 215 ILE A O 1
ATOM 1773 N N . THR A 1 216 ? -12.883 11.446 9.972 1.00 94.44 216 THR A N 1
ATOM 1774 C CA . THR A 1 216 ? -12.301 12.700 9.468 1.00 94.44 216 THR A CA 1
ATOM 1775 C C . THR A 1 216 ? -12.125 13.728 10.584 1.00 94.44 216 THR A C 1
ATOM 1777 O O . THR A 1 216 ? -11.066 14.348 10.712 1.00 94.44 216 THR A O 1
ATOM 1780 N N . LYS A 1 217 ? -13.134 13.874 11.450 1.00 94.88 217 LYS A N 1
ATOM 1781 C CA . LYS A 1 217 ? -13.089 14.780 12.602 1.00 94.88 217 LYS A CA 1
ATOM 1782 C C . LYS A 1 217 ? -11.949 14.435 13.561 1.00 94.88 217 LYS A C 1
ATOM 1784 O O . LYS A 1 217 ? -11.195 15.328 13.950 1.00 94.88 217 LYS A O 1
ATOM 1789 N N . PHE A 1 218 ? -11.812 13.169 13.955 1.00 96.12 218 PHE A N 1
ATOM 1790 C CA . PHE A 1 218 ? -10.752 12.755 14.878 1.00 96.12 218 PHE A CA 1
ATOM 1791 C C . PHE A 1 218 ? -9.368 12.818 14.236 1.00 96.12 218 PHE A C 1
ATOM 1793 O O . PHE A 1 218 ? -8.426 13.258 14.896 1.00 96.12 218 PHE A O 1
ATOM 1800 N N . LYS A 1 219 ? -9.254 12.487 12.945 1.00 95.12 219 LYS A N 1
ATOM 1801 C CA . LYS A 1 219 ? -8.014 12.634 12.179 1.00 95.12 219 LYS A CA 1
ATOM 1802 C C . LYS A 1 219 ? -7.530 14.086 12.170 1.00 95.12 219 LYS A C 1
ATOM 1804 O O . LYS A 1 219 ? -6.385 14.336 12.541 1.00 95.12 219 LYS A O 1
ATOM 1809 N N . LYS A 1 220 ? -8.414 15.040 11.853 1.00 96.31 220 LYS A N 1
ATOM 1810 C CA . LYS A 1 220 ? -8.091 16.476 11.875 1.00 96.31 220 LYS A CA 1
ATOM 1811 C C . LYS A 1 220 ? -7.631 16.928 13.263 1.00 96.31 220 LYS A C 1
ATOM 1813 O O . LYS A 1 220 ? -6.568 17.520 13.398 1.00 96.31 220 LYS A O 1
ATOM 1818 N N . LYS A 1 221 ? -8.370 16.563 14.316 1.00 95.88 221 LYS A N 1
ATOM 1819 C CA . LYS A 1 221 ? -7.997 16.905 15.698 1.00 95.88 221 LYS A CA 1
ATOM 1820 C C . LYS A 1 221 ? -6.652 16.322 16.137 1.00 95.88 221 LYS A C 1
ATOM 1822 O O . LYS A 1 221 ? -5.878 17.000 16.812 1.00 95.88 221 LYS A O 1
ATOM 1827 N N . LYS A 1 222 ? -6.363 15.074 15.758 1.00 96.00 222 LYS A N 1
ATOM 1828 C CA . LYS A 1 222 ? -5.065 14.423 15.985 1.00 96.00 222 LYS A CA 1
ATOM 1829 C C . LYS A 1 222 ? -3.938 15.208 15.313 1.00 96.00 222 LYS A C 1
ATOM 1831 O O . LYS A 1 222 ? -2.914 15.452 15.946 1.00 96.00 222 LYS A O 1
ATOM 1836 N N . GLU A 1 223 ? -4.115 15.594 14.053 1.00 95.62 223 GLU A N 1
ATOM 1837 C CA . GLU A 1 223 ? -3.129 16.376 13.297 1.00 95.62 223 GLU A CA 1
ATOM 1838 C C . GLU A 1 223 ? -2.925 17.773 13.894 1.00 95.62 223 GLU A C 1
ATOM 1840 O O . GLU A 1 223 ? -1.781 18.186 14.080 1.00 95.62 223 GLU A O 1
ATOM 1845 N N . ASP A 1 224 ? -4.002 18.458 14.280 1.00 94.19 224 ASP A N 1
ATOM 1846 C CA . ASP A 1 224 ? -3.938 19.764 14.943 1.00 94.19 224 ASP A CA 1
ATOM 1847 C C . ASP A 1 224 ? -3.153 19.685 16.263 1.00 94.19 224 ASP A C 1
ATOM 1849 O O . ASP A 1 224 ? -2.288 20.522 16.526 1.00 94.19 224 ASP A O 1
ATOM 1853 N N . CYS A 1 225 ? -3.386 18.645 17.072 1.00 93.81 225 CYS A N 1
ATOM 1854 C CA . CYS A 1 225 ? -2.632 18.416 18.306 1.00 93.81 225 CYS A CA 1
ATOM 1855 C C . CYS A 1 225 ? -1.151 18.112 18.035 1.00 93.81 225 CYS A C 1
ATOM 1857 O O . CYS A 1 225 ? -0.292 18.655 18.722 1.00 93.81 225 CYS A O 1
ATOM 1859 N N . ARG A 1 226 ? -0.830 17.298 17.018 1.00 92.38 226 ARG A N 1
ATOM 1860 C CA . ARG A 1 226 ? 0.567 17.015 16.630 1.00 92.38 226 ARG A CA 1
ATOM 1861 C C . ARG A 1 226 ? 1.305 18.269 16.171 1.00 92.38 226 ARG A C 1
ATOM 1863 O O . ARG A 1 226 ? 2.465 18.462 16.518 1.00 92.38 226 ARG A O 1
ATOM 1870 N N . LYS A 1 227 ? 0.635 19.139 15.412 1.00 92.44 227 LYS A N 1
ATOM 1871 C CA . LYS A 1 227 ? 1.207 20.433 15.023 1.00 92.44 227 LYS A CA 1
ATOM 1872 C C . LYS A 1 227 ? 1.492 21.266 16.265 1.00 92.44 227 LYS A C 1
ATOM 1874 O O . LYS A 1 227 ? 2.630 21.663 16.470 1.00 92.44 227 LYS A O 1
ATOM 1879 N N . LYS A 1 228 ? 0.497 21.452 17.138 1.00 90.12 228 LYS A N 1
ATOM 1880 C CA . LYS A 1 228 ? 0.662 22.222 18.379 1.00 90.12 228 LYS A CA 1
ATOM 1881 C C . LYS A 1 228 ? 1.760 21.660 19.279 1.00 90.12 228 LYS A C 1
ATOM 1883 O O . LYS A 1 228 ? 2.543 22.447 19.791 1.00 90.12 228 LYS A O 1
ATOM 1888 N N . SER A 1 229 ? 1.890 20.338 19.419 1.00 81.94 229 SER A N 1
ATOM 1889 C CA . SER A 1 229 ? 2.972 19.744 20.216 1.00 81.94 229 SER A CA 1
ATOM 1890 C C . SER A 1 229 ? 4.360 20.063 19.667 1.00 81.94 229 SER A C 1
ATOM 1892 O O . SER A 1 229 ? 5.277 20.260 20.453 1.00 81.94 229 SER A O 1
ATOM 1894 N N . ASN A 1 230 ? 4.511 20.164 18.343 1.00 73.88 230 ASN A N 1
ATOM 1895 C CA . ASN A 1 230 ? 5.787 20.515 17.714 1.00 73.88 230 ASN A CA 1
ATOM 1896 C C . ASN A 1 230 ? 6.148 22.000 17.891 1.00 73.88 230 ASN A C 1
ATOM 1898 O O . ASN A 1 230 ? 7.322 22.338 17.834 1.00 73.88 230 ASN A O 1
ATOM 1902 N N . TYR A 1 231 ? 5.160 22.867 18.139 1.00 59.44 231 TYR A N 1
ATOM 1903 C CA . TYR A 1 231 ? 5.361 24.279 18.496 1.00 59.44 231 TYR A CA 1
ATOM 1904 C C . TYR A 1 231 ? 5.376 24.530 20.015 1.00 59.44 231 TYR A C 1
ATOM 1906 O O . TYR A 1 231 ? 5.531 25.668 20.437 1.00 59.44 231 TYR A O 1
ATOM 1914 N N . SER A 1 232 ? 5.171 23.490 20.833 1.00 51.84 232 SER A N 1
ATOM 1915 C CA . SER A 1 232 ? 5.141 23.577 22.304 1.00 51.84 232 SER A CA 1
ATOM 1916 C C . SER A 1 232 ? 6.422 23.041 22.958 1.00 51.84 232 SER A C 1
ATOM 1918 O O . SER A 1 232 ? 6.457 22.883 24.177 1.00 51.84 232 SER A O 1
ATOM 1920 N N . ALA A 1 233 ? 7.448 22.709 22.168 1.00 40.62 233 ALA A N 1
ATOM 1921 C CA . ALA A 1 233 ? 8.783 22.447 22.694 1.00 40.62 233 ALA A CA 1
ATOM 1922 C C . ALA A 1 233 ? 9.510 23.796 22.882 1.00 40.62 233 ALA A C 1
ATOM 1924 O O . ALA A 1 233 ? 9.399 24.630 21.980 1.00 40.62 233 ALA A O 1
ATOM 1925 N N . PRO A 1 234 ? 10.170 24.034 24.032 1.00 45.28 234 PRO A N 1
ATOM 1926 C CA . PRO A 1 234 ? 10.975 25.235 24.255 1.00 45.28 234 PRO A CA 1
ATOM 1927 C C . PRO A 1 234 ? 12.124 25.363 23.249 1.00 45.28 234 PRO A C 1
ATOM 1929 O O . PRO A 1 234 ? 12.621 24.312 22.779 1.00 45.28 234 PRO A O 1
#